Protein AF-A0A392N2B1-F1 (afdb_monomer_lite)

Foldseek 3Di:
DDDDDDDDDDDDPDDDDDDDPDPPPPPPPPPDDDPDDPVPDDPVVVVVVVCVVVVVVCVPPQFAFDWDWDADCDPPPPRWIWTWWWWAVVTDIFIFTPDPPDDAAAFAAPPDDPDDQADPVRHGGDHHYLVPGPFKDFDFCPDPVLVVCVVVVQWDADPPPRFTKGKDADPVRDIDIDGKMKTKIWTFGDHDPGDTDIDIDIDIHD

pLDDT: mean 80.45, std 18.51, range [33.91, 98.44]

Radius of gyration: 28.65 Å; chains: 1; bounding box: 82×82×58 Å

Secondary structure (DSSP, 8-state):
----------------------------------SS--TT--HHHHHHHHHHHHHHHHT-TT-EEE---B----TTS----EEEEEETTTTEEEEEE--TT-S-----BTT-SS--SB-TT-PBPP-B-TTT-TT-EE-BTTSHHHHHHHHTTS-EE-TTT-BEEEEEE-TTS-EEEEE-EEEEEEEEEEPTTS-EEEEEEEEEE-

Sequence (206 aa):
MQMAAVIFIFTAVFLTTAVTAVISGSQATLTLERAFPNHGVELNQLRARDFLRNGRILKSTNGAVDFPVHGTFHPFQNGLYFTKVKLGTPSVEFHVQIDTGSDVLWVSCRSCNGCPRTSGLQIELNFFDPGHSSTSSVISCSDRRCKSGIQSSNATCSSQNNKCSYSIQYGDVSGTSGYYVSDRMHLDTLFQESLATNSSAPIVFG

Organism: NCBI:txid97028

Structure (mmCIF, N/CA/C/O backbone):
data_AF-A0A392N2B1-F1
#
_entry.id   AF-A0A392N2B1-F1
#
loop_
_atom_site.group_PDB
_atom_site.id
_atom_site.type_symbol
_atom_site.label_atom_id
_atom_site.label_alt_id
_atom_site.label_comp_id
_atom_site.label_asym_id
_atom_site.label_entity_id
_atom_site.label_seq_id
_atom_site.pdbx_PDB_ins_code
_atom_site.Cartn_x
_atom_site.Cartn_y
_atom_site.Cartn_z
_atom_site.occupancy
_atom_site.B_iso_or_equiv
_atom_site.auth_seq_id
_atom_site.auth_comp_id
_atom_site.auth_asym_id
_atom_site.auth_atom_id
_atom_site.pdbx_PDB_model_num
ATOM 1 N N . MET A 1 1 ? 55.513 -64.927 -32.229 1.00 37.69 1 MET A N 1
ATOM 2 C CA . MET A 1 1 ? 56.231 -64.970 -30.940 1.00 37.69 1 MET A CA 1
ATOM 3 C C . MET A 1 1 ? 55.249 -64.627 -29.838 1.00 37.69 1 MET A C 1
ATOM 5 O O . MET A 1 1 ? 54.547 -63.633 -29.957 1.00 37.69 1 MET A O 1
ATOM 9 N N . GLN A 1 2 ? 55.164 -65.518 -28.852 1.00 34.22 2 GLN A N 1
ATOM 10 C CA . GLN A 1 2 ? 54.494 -65.369 -27.559 1.00 34.22 2 GLN A CA 1
ATOM 11 C C . GLN A 1 2 ? 54.684 -63.984 -26.925 1.00 34.22 2 GLN A C 1
ATOM 13 O O . GLN A 1 2 ? 55.798 -63.478 -26.914 1.00 34.22 2 GLN A O 1
ATOM 18 N N . MET A 1 3 ? 53.645 -63.461 -26.271 1.00 35.12 3 MET A N 1
ATOM 19 C CA . MET A 1 3 ? 53.582 -63.458 -24.802 1.00 35.12 3 MET A CA 1
ATOM 20 C C . MET A 1 3 ? 52.189 -63.039 -24.322 1.00 35.12 3 MET A C 1
ATOM 22 O O . MET A 1 3 ? 51.626 -62.037 -24.750 1.00 35.12 3 MET A O 1
ATOM 26 N N . ALA A 1 4 ? 51.647 -63.869 -23.439 1.00 33.91 4 ALA A N 1
ATOM 27 C CA . ALA A 1 4 ? 50.417 -63.654 -22.706 1.00 33.91 4 ALA A CA 1
ATOM 28 C C . ALA A 1 4 ? 50.616 -62.621 -21.586 1.00 33.91 4 ALA A C 1
ATOM 30 O O . ALA A 1 4 ? 51.682 -62.570 -20.975 1.00 33.91 4 ALA A O 1
ATOM 31 N N . ALA A 1 5 ? 49.552 -61.900 -21.244 1.00 37.94 5 ALA A N 1
ATOM 32 C CA . ALA A 1 5 ? 49.344 -61.393 -19.894 1.00 37.94 5 ALA A CA 1
ATOM 33 C C . ALA A 1 5 ? 47.849 -61.495 -19.572 1.00 37.94 5 ALA A C 1
ATOM 35 O O . ALA A 1 5 ? 47.021 -60.736 -20.068 1.00 37.94 5 ALA A O 1
ATOM 36 N N . VAL A 1 6 ? 47.530 -62.511 -18.777 1.00 38.19 6 VAL A N 1
ATOM 37 C CA . VAL A 1 6 ? 46.259 -62.701 -18.082 1.00 38.19 6 VAL A CA 1
ATOM 38 C C . VAL A 1 6 ? 46.273 -61.777 -16.867 1.00 38.19 6 VAL A C 1
ATOM 40 O O . VAL A 1 6 ? 47.195 -61.874 -16.061 1.00 38.19 6 VAL A O 1
ATOM 43 N N . ILE A 1 7 ? 45.258 -60.929 -16.694 1.00 39.56 7 ILE A N 1
ATOM 44 C CA . ILE A 1 7 ? 44.930 -60.361 -15.380 1.00 39.56 7 ILE A CA 1
ATOM 45 C C . ILE A 1 7 ? 43.448 -60.605 -15.110 1.00 39.56 7 ILE A C 1
ATOM 47 O O . ILE A 1 7 ? 42.580 -60.338 -15.939 1.00 39.56 7 ILE A O 1
ATOM 51 N N . PHE A 1 8 ? 43.221 -61.199 -13.942 1.00 39.06 8 PHE A N 1
ATOM 52 C CA . PHE A 1 8 ? 41.960 -61.681 -13.411 1.00 39.06 8 PHE A CA 1
ATOM 53 C C . PHE A 1 8 ? 40.981 -60.556 -13.037 1.00 39.06 8 PHE A C 1
ATOM 55 O O . PHE A 1 8 ? 41.353 -59.447 -12.667 1.00 39.06 8 PHE A O 1
ATOM 62 N N . ILE A 1 9 ? 39.710 -60.939 -13.113 1.00 45.78 9 ILE A N 1
ATOM 63 C CA . ILE A 1 9 ? 38.462 -60.247 -12.782 1.00 45.78 9 ILE A CA 1
ATOM 64 C C . ILE A 1 9 ? 38.434 -59.726 -11.335 1.00 45.78 9 ILE A C 1
ATOM 66 O O . ILE A 1 9 ? 38.753 -60.476 -10.418 1.00 45.78 9 ILE A O 1
ATOM 70 N N . PHE A 1 10 ? 37.877 -58.527 -11.123 1.00 39.94 10 PHE A N 1
ATOM 71 C CA . PHE A 1 10 ? 37.018 -58.266 -9.962 1.00 39.94 10 PHE A CA 1
ATOM 72 C C . PHE A 1 10 ? 35.755 -57.514 -10.393 1.00 39.94 10 PHE A C 1
ATOM 74 O O . PHE A 1 10 ? 35.765 -56.336 -10.739 1.00 39.94 10 PHE A O 1
ATOM 81 N N . THR A 1 11 ? 34.651 -58.249 -10.375 1.00 44.75 11 THR A N 1
ATOM 82 C CA . THR A 1 11 ? 33.279 -57.754 -10.371 1.00 44.75 11 THR A CA 1
ATOM 83 C C . THR A 1 11 ? 33.020 -56.908 -9.126 1.00 44.75 11 THR A C 1
ATOM 85 O O . THR A 1 11 ? 33.241 -57.384 -8.014 1.00 44.75 11 THR A O 1
ATOM 88 N N . ALA A 1 12 ? 32.441 -55.722 -9.295 1.00 41.94 12 ALA A N 1
ATOM 89 C CA . ALA A 1 12 ? 31.651 -55.076 -8.252 1.00 41.94 12 ALA A CA 1
ATOM 90 C C . ALA A 1 12 ? 30.316 -54.642 -8.862 1.00 41.94 12 ALA A C 1
ATOM 92 O O . ALA A 1 12 ? 30.141 -53.525 -9.343 1.00 41.94 12 ALA A O 1
ATOM 93 N N . VAL A 1 13 ? 29.384 -55.594 -8.880 1.00 43.62 13 VAL A N 1
ATOM 94 C CA . VAL A 1 13 ? 27.951 -55.344 -9.018 1.00 43.62 13 VAL A CA 1
ATOM 95 C C . VAL A 1 13 ? 27.535 -54.572 -7.768 1.00 43.62 13 VAL A C 1
ATOM 97 O O . VAL A 1 13 ? 27.421 -55.163 -6.696 1.00 43.62 13 VAL A O 1
ATOM 100 N N . PHE A 1 14 ? 27.353 -53.255 -7.873 1.00 38.59 14 PHE A N 1
ATOM 101 C CA . PHE A 1 14 ? 26.712 -52.500 -6.800 1.00 38.59 14 PHE A CA 1
ATOM 102 C C . PHE A 1 14 ? 25.198 -52.600 -6.952 1.00 38.59 14 PHE A C 1
ATOM 104 O O . PHE A 1 14 ? 24.578 -52.049 -7.859 1.00 38.59 14 PHE A O 1
ATOM 111 N N . LEU A 1 15 ? 24.667 -53.411 -6.045 1.00 37.50 15 LEU A N 1
ATOM 112 C CA . LEU A 1 15 ? 23.278 -53.723 -5.797 1.00 37.50 15 LEU A CA 1
ATOM 113 C C . LEU A 1 15 ? 22.476 -52.454 -5.464 1.00 37.50 15 LEU A C 1
ATOM 115 O O . LEU A 1 15 ? 22.919 -51.581 -4.722 1.00 37.50 15 LEU A O 1
ATOM 119 N N . THR A 1 16 ? 21.264 -52.420 -5.997 1.00 45.38 16 THR A N 1
ATOM 120 C CA . THR A 1 16 ? 20.144 -51.535 -5.675 1.00 45.38 16 THR A CA 1
ATOM 121 C C . THR A 1 16 ? 19.955 -51.263 -4.177 1.00 45.38 16 THR A C 1
ATOM 123 O O . THR A 1 16 ? 19.737 -52.208 -3.420 1.00 45.38 16 THR A O 1
ATOM 126 N N . THR A 1 17 ? 19.846 -49.992 -3.775 1.00 41.88 17 THR A N 1
ATOM 127 C CA . THR A 1 17 ? 19.077 -49.594 -2.582 1.00 41.88 17 THR A CA 1
ATOM 128 C C . THR A 1 17 ? 18.288 -48.299 -2.824 1.00 41.88 17 THR A C 1
ATOM 130 O O . THR A 1 17 ? 18.824 -47.202 -2.897 1.00 41.88 17 THR A O 1
ATOM 133 N N . ALA A 1 18 ? 16.976 -48.495 -2.973 1.00 42.72 18 ALA A N 1
ATOM 134 C CA . ALA A 1 18 ? 15.870 -47.631 -2.560 1.00 42.72 18 ALA A CA 1
ATOM 135 C C . ALA A 1 18 ? 15.945 -46.112 -2.828 1.00 42.72 18 ALA A C 1
ATOM 137 O O . ALA A 1 18 ? 16.413 -45.311 -2.021 1.00 42.72 18 ALA A O 1
ATOM 138 N N . VAL A 1 19 ? 15.248 -45.721 -3.897 1.00 48.16 19 VAL A N 1
ATOM 139 C CA . VAL A 1 19 ? 14.412 -44.515 -3.914 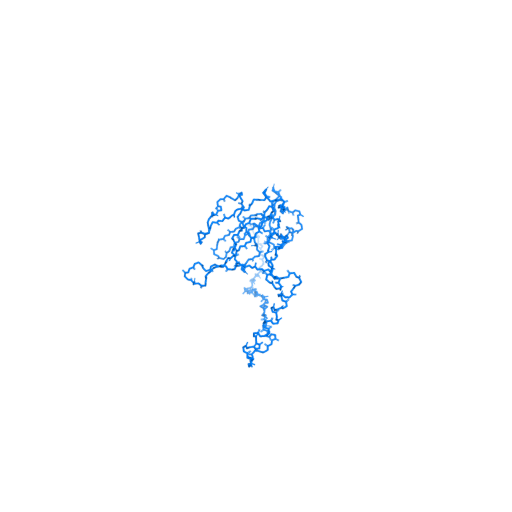1.00 48.16 19 VAL A CA 1
ATOM 140 C C . VAL A 1 19 ? 13.443 -44.582 -2.730 1.00 48.16 19 VAL A C 1
ATOM 142 O O . VAL A 1 19 ? 12.549 -45.414 -2.750 1.00 48.16 19 VAL A O 1
ATOM 145 N N . THR A 1 20 ? 13.640 -43.729 -1.723 1.00 38.69 20 THR A N 1
ATOM 146 C CA . THR A 1 20 ? 12.601 -43.013 -0.953 1.00 38.69 20 THR A CA 1
ATOM 147 C C . THR A 1 20 ? 13.304 -42.181 0.119 1.00 38.69 20 THR A C 1
ATOM 149 O O . THR A 1 20 ? 13.423 -42.595 1.271 1.00 38.69 20 THR A O 1
ATOM 152 N N . ALA A 1 21 ? 13.771 -40.984 -0.240 1.00 40.47 21 ALA A N 1
ATOM 153 C CA . ALA A 1 21 ? 13.946 -39.946 0.767 1.00 40.47 21 ALA A CA 1
ATOM 154 C C . ALA A 1 21 ? 12.535 -39.503 1.165 1.00 40.47 21 ALA A C 1
ATOM 156 O O . ALA A 1 21 ? 11.894 -38.709 0.479 1.00 40.47 21 ALA A O 1
ATOM 157 N N . VAL A 1 22 ? 12.016 -40.122 2.225 1.00 43.03 22 VAL A N 1
ATOM 158 C CA . VAL A 1 22 ? 10.800 -39.686 2.903 1.00 43.03 22 VAL A CA 1
ATOM 159 C C . VAL A 1 22 ? 11.028 -38.230 3.287 1.00 43.03 22 VAL A C 1
ATOM 161 O O . VAL A 1 22 ? 11.884 -37.927 4.116 1.00 43.03 22 VAL A O 1
ATOM 164 N N . ILE A 1 23 ? 10.292 -37.325 2.644 1.00 47.19 23 ILE A N 1
ATOM 165 C CA . ILE A 1 23 ? 10.169 -35.936 3.072 1.00 47.19 23 ILE A CA 1
ATOM 166 C C . ILE A 1 23 ? 9.470 -36.005 4.428 1.00 47.19 23 ILE A C 1
ATOM 168 O O . ILE A 1 23 ? 8.245 -36.000 4.513 1.00 47.19 23 ILE A O 1
ATOM 172 N N . SER A 1 24 ? 10.242 -36.127 5.506 1.00 47.78 24 SER A N 1
ATOM 173 C CA . SER A 1 24 ? 9.750 -35.924 6.863 1.00 47.78 24 SER A CA 1
ATOM 174 C C . SER A 1 24 ? 9.575 -34.422 7.072 1.00 47.78 24 SER A C 1
ATOM 176 O O . SER A 1 24 ? 10.280 -33.794 7.860 1.00 47.78 24 SER A O 1
ATOM 178 N N . GLY A 1 25 ? 8.656 -33.827 6.311 1.00 52.81 25 GLY A N 1
ATOM 179 C CA . GLY A 1 25 ? 8.028 -32.590 6.724 1.00 52.81 25 GLY A CA 1
ATOM 180 C C . GLY A 1 25 ? 7.283 -32.935 7.998 1.00 52.81 25 GLY A C 1
ATOM 181 O O . GLY A 1 25 ? 6.344 -33.731 7.970 1.00 52.81 25 GLY A O 1
ATOM 182 N N . SER A 1 26 ? 7.741 -32.409 9.127 1.00 61.00 26 SER A N 1
ATOM 183 C CA . SER A 1 26 ? 6.935 -32.368 10.333 1.00 61.00 26 SER A CA 1
ATOM 184 C C . SER A 1 26 ? 5.604 -31.735 9.937 1.00 61.00 26 SER A C 1
ATOM 186 O O . SER A 1 26 ? 5.528 -30.531 9.699 1.00 61.00 26 SER A O 1
ATOM 188 N N . GLN A 1 27 ? 4.552 -32.548 9.802 1.00 57.62 27 GLN A N 1
ATOM 189 C CA . GLN A 1 27 ? 3.194 -32.032 9.788 1.00 57.62 27 GLN A CA 1
ATOM 190 C C . GLN A 1 27 ? 3.010 -31.393 11.157 1.00 57.62 27 GLN A C 1
ATOM 192 O O . GLN A 1 27 ? 2.714 -32.076 12.138 1.00 57.62 27 GLN A O 1
ATOM 197 N N . ALA A 1 28 ? 3.285 -30.093 11.243 1.00 62.25 28 ALA A N 1
ATOM 198 C CA . ALA A 1 28 ? 2.962 -29.283 12.396 1.00 62.25 28 ALA A CA 1
ATOM 199 C C . ALA A 1 28 ? 1.437 -29.286 12.500 1.00 62.25 28 ALA A C 1
ATOM 201 O O . ALA A 1 28 ? 0.739 -28.452 11.930 1.00 62.25 28 ALA A O 1
ATOM 202 N N . THR A 1 29 ? 0.917 -30.313 13.161 1.00 66.12 29 THR A N 1
ATOM 203 C CA . THR A 1 29 ? -0.499 -30.441 13.441 1.00 66.12 29 THR A CA 1
ATOM 204 C C . THR A 1 29 ? -0.761 -29.485 14.585 1.00 66.12 29 THR A C 1
ATOM 206 O O . THR A 1 29 ? -0.406 -29.752 15.731 1.00 66.12 29 THR A O 1
ATOM 209 N N . LEU A 1 30 ? -1.308 -28.318 14.259 1.00 67.75 30 LEU A N 1
ATOM 210 C CA . LEU A 1 30 ? -1.797 -27.397 15.270 1.00 67.75 30 LEU A CA 1
ATOM 211 C C . LEU A 1 30 ? -3.055 -28.018 15.877 1.00 67.75 30 LEU A C 1
ATOM 213 O O . LEU A 1 30 ? -4.126 -27.990 15.271 1.00 67.75 30 LEU A O 1
ATOM 217 N N . THR A 1 31 ? -2.927 -28.596 17.070 1.00 74.00 31 THR A N 1
ATOM 218 C CA . THR A 1 31 ? -4.088 -29.019 17.853 1.00 74.00 31 THR A CA 1
ATOM 219 C C . THR A 1 31 ? -4.813 -27.765 18.322 1.00 74.00 31 THR A C 1
ATOM 221 O O . THR A 1 31 ? -4.402 -27.094 19.267 1.00 74.00 31 THR A O 1
ATOM 224 N N . LEU A 1 32 ? -5.879 -27.409 17.611 1.00 68.25 32 LEU A N 1
ATOM 225 C CA . LEU A 1 32 ? -6.759 -26.309 17.978 1.00 68.25 32 LEU A CA 1
ATOM 226 C C . LEU A 1 32 ? -7.624 -26.740 19.161 1.00 68.25 32 LEU A C 1
ATOM 228 O O . LEU A 1 32 ? -8.726 -27.266 19.002 1.00 68.25 32 LEU A O 1
ATOM 232 N N . GLU A 1 33 ? -7.121 -26.503 20.367 1.00 73.75 33 GLU A N 1
ATOM 233 C CA . GLU A 1 33 ? -7.948 -26.563 21.559 1.00 73.75 33 GLU A CA 1
ATOM 234 C C . GLU A 1 33 ? -8.764 -25.283 21.665 1.00 73.75 33 GLU A C 1
ATOM 236 O O . GLU A 1 33 ? -8.267 -24.156 21.574 1.00 73.75 33 GLU A O 1
ATOM 241 N N . ARG A 1 34 ? -10.071 -25.450 21.846 1.00 68.81 34 ARG A N 1
ATOM 242 C CA . ARG A 1 34 ? -10.938 -24.315 22.120 1.00 68.81 34 ARG A CA 1
ATOM 243 C C . ARG A 1 34 ? -10.515 -23.768 23.481 1.00 68.81 34 ARG A C 1
ATOM 245 O O . ARG A 1 34 ? -10.626 -24.480 24.472 1.00 68.81 34 ARG A O 1
ATOM 252 N N . ALA A 1 35 ? -10.105 -22.499 23.535 1.00 68.81 35 ALA A N 1
ATOM 253 C CA . ALA A 1 35 ? -9.720 -21.841 24.790 1.00 68.81 35 ALA A CA 1
ATOM 254 C C . ALA A 1 35 ? -10.797 -21.962 25.890 1.00 68.81 35 ALA A C 1
ATOM 256 O O . ALA A 1 35 ? -10.493 -21.864 27.074 1.00 68.81 35 ALA A O 1
ATOM 257 N N . PHE A 1 36 ? -12.055 -22.198 25.492 1.00 68.69 36 PHE A N 1
ATOM 258 C CA . PHE A 1 36 ? -13.165 -22.500 26.386 1.00 68.69 36 PHE A CA 1
ATOM 259 C C . PHE A 1 36 ? -14.058 -23.590 25.774 1.00 68.69 36 PHE A C 1
ATOM 261 O O . PHE A 1 36 ? -14.374 -23.493 24.585 1.00 68.69 36 PHE A O 1
ATOM 268 N N . PRO A 1 37 ? -14.544 -24.574 26.548 1.00 67.31 37 PRO A N 1
ATOM 269 C CA . PRO A 1 37 ? -15.560 -25.505 26.074 1.00 67.31 37 PRO A CA 1
ATOM 270 C C . PRO A 1 37 ? -16.848 -24.741 25.727 1.00 67.31 37 PRO A C 1
ATOM 272 O O . PRO A 1 37 ? -17.359 -23.975 26.539 1.00 67.31 37 PRO A O 1
ATOM 275 N N . ASN A 1 38 ? -17.371 -24.935 24.511 1.00 67.06 38 ASN A N 1
ATOM 276 C CA . ASN A 1 38 ? -18.648 -24.354 24.063 1.00 67.06 38 ASN A CA 1
ATOM 277 C C . ASN A 1 38 ? -19.797 -25.383 24.078 1.00 67.06 38 ASN A C 1
ATOM 279 O O . ASN A 1 38 ? -20.850 -25.177 23.483 1.00 67.06 38 ASN A O 1
ATOM 283 N N . HIS A 1 39 ? -19.605 -26.537 24.715 1.00 71.69 39 HIS A N 1
ATOM 284 C CA . HIS A 1 39 ? -20.713 -27.466 24.900 1.00 71.69 39 HIS A CA 1
ATOM 285 C C . HIS A 1 39 ? -21.597 -26.962 26.041 1.00 71.69 39 HIS A C 1
ATOM 287 O O . HIS A 1 39 ? -21.138 -26.843 27.172 1.00 71.69 39 HIS A O 1
ATOM 293 N N . GLY A 1 40 ? -22.850 -26.630 25.719 1.00 75.06 40 GLY A N 1
ATOM 294 C CA . GLY A 1 40 ? -23.848 -26.178 26.693 1.00 75.06 40 GLY A CA 1
ATOM 295 C C . GLY A 1 40 ? -23.779 -24.695 27.078 1.00 75.06 40 GLY A C 1
ATOM 296 O O . GLY A 1 40 ? -24.430 -24.303 28.040 1.00 75.06 40 GLY A O 1
ATOM 297 N N . VAL A 1 41 ? -23.017 -23.862 26.358 1.00 79.94 41 VAL A N 1
ATOM 298 C CA . VAL A 1 41 ? -22.973 -22.410 26.606 1.00 79.94 41 VAL A CA 1
ATOM 299 C C . VAL A 1 41 ? -24.050 -21.720 25.772 1.00 79.94 41 VAL A C 1
ATOM 301 O O . VAL A 1 41 ? -24.103 -21.877 24.552 1.00 79.94 41 VAL A O 1
ATOM 304 N N . GLU A 1 42 ? -24.906 -20.930 26.416 1.00 85.19 42 GLU A N 1
ATOM 305 C CA . GLU A 1 42 ? -25.944 -20.180 25.709 1.00 85.19 42 GLU A CA 1
ATOM 306 C C . GLU A 1 42 ? -25.359 -19.093 24.794 1.00 85.19 42 GLU A C 1
ATOM 308 O O . GLU A 1 42 ? -24.371 -18.427 25.122 1.00 85.19 42 GLU A O 1
ATOM 313 N N . LEU A 1 43 ? -26.030 -18.835 23.665 1.00 79.88 43 LEU A N 1
ATOM 314 C CA . LEU A 1 43 ? -25.622 -17.830 22.675 1.00 79.88 43 LEU A CA 1
ATOM 315 C C . LEU A 1 43 ? -25.414 -16.435 23.291 1.00 79.88 43 LEU A C 1
ATOM 317 O O . LEU A 1 43 ? -24.512 -15.705 22.883 1.00 79.88 43 LEU A O 1
ATOM 321 N N . ASN A 1 44 ? -26.207 -16.071 24.300 1.00 79.19 44 ASN A N 1
ATOM 322 C CA . ASN A 1 44 ? -26.087 -14.790 24.997 1.00 79.19 44 ASN A CA 1
ATOM 323 C C . ASN A 1 44 ? -24.770 -14.668 25.774 1.00 79.19 44 ASN A C 1
ATOM 325 O O . ASN A 1 44 ? -24.164 -13.599 25.786 1.00 79.19 44 ASN A O 1
ATOM 329 N N . GLN A 1 45 ? -24.281 -15.760 26.366 1.00 83.12 45 GLN A N 1
ATOM 330 C CA . GLN A 1 45 ? -22.988 -15.769 27.048 1.00 83.12 45 GLN A CA 1
ATOM 331 C C . GLN A 1 45 ? -21.831 -15.678 26.051 1.00 83.12 45 GLN A C 1
ATOM 333 O O . GLN A 1 45 ? -20.853 -14.978 26.313 1.00 83.12 45 GLN A O 1
ATOM 338 N N . LEU A 1 46 ? -21.947 -16.328 24.888 1.00 81.19 46 LEU A N 1
ATOM 339 C CA . LEU A 1 46 ? -20.969 -16.183 23.804 1.00 81.19 46 LEU A CA 1
ATOM 340 C C . LEU A 1 46 ? -20.922 -14.742 23.286 1.00 81.19 46 LEU A C 1
ATOM 342 O O . LEU A 1 46 ? -19.836 -14.183 23.162 1.00 81.19 46 LEU A O 1
ATOM 346 N N . ARG A 1 47 ? -22.086 -14.115 23.074 1.00 76.44 47 ARG A N 1
ATOM 347 C CA . ARG A 1 47 ? -22.194 -12.697 22.696 1.00 76.44 47 ARG A CA 1
ATOM 348 C C . ARG A 1 47 ? -21.615 -11.769 23.757 1.00 76.44 47 ARG A C 1
ATOM 350 O O . ARG A 1 47 ? -20.873 -10.862 23.411 1.00 76.44 47 ARG A O 1
ATOM 357 N N . ALA A 1 48 ? -21.897 -11.999 25.040 1.00 81.94 48 ALA A N 1
ATOM 358 C CA . ALA A 1 48 ? -21.338 -11.193 26.125 1.00 81.94 48 ALA A CA 1
ATOM 359 C C . ALA A 1 48 ? -19.808 -11.317 26.199 1.00 81.94 48 ALA A C 1
ATOM 361 O O . ALA A 1 48 ? -19.110 -10.324 26.393 1.00 81.94 48 ALA A O 1
ATOM 362 N N . ARG A 1 49 ? -19.263 -12.522 25.997 1.00 80.56 49 ARG A N 1
ATOM 363 C CA . ARG A 1 49 ? -17.811 -12.744 25.931 1.00 80.56 49 ARG A CA 1
ATOM 364 C C . ARG A 1 49 ? -17.180 -12.054 24.730 1.00 80.56 49 ARG A C 1
ATOM 366 O O . ARG A 1 49 ? -16.147 -11.411 24.890 1.00 80.56 49 ARG A O 1
ATOM 373 N N . ASP A 1 50 ? -17.797 -12.170 23.559 1.00 80.06 50 ASP A N 1
ATOM 374 C CA . ASP A 1 50 ? -17.350 -11.480 22.351 1.00 80.06 50 ASP A CA 1
ATOM 375 C C . ASP A 1 50 ? -17.394 -9.956 22.539 1.00 80.06 50 ASP A C 1
ATOM 377 O O . ASP A 1 50 ? -16.405 -9.274 22.289 1.00 80.06 50 ASP A O 1
ATOM 381 N N . PHE A 1 51 ? -18.467 -9.435 23.136 1.00 73.81 51 PHE A N 1
ATOM 382 C CA . PHE A 1 51 ? -18.598 -8.024 23.491 1.00 73.81 51 PHE A CA 1
ATOM 383 C C . PHE A 1 51 ? -17.526 -7.563 24.485 1.00 73.81 51 PHE A C 1
ATOM 385 O O . PHE A 1 51 ? -16.985 -6.475 24.340 1.00 73.81 51 PHE A O 1
ATOM 392 N N . LEU A 1 52 ? -17.160 -8.374 25.481 1.00 76.88 52 LEU A N 1
ATOM 393 C CA . LEU A 1 52 ? -16.070 -8.041 26.406 1.00 76.88 52 LEU A CA 1
ATOM 394 C C . LEU A 1 52 ? -14.694 -8.098 25.730 1.00 76.88 52 LEU A C 1
ATOM 396 O O . LEU A 1 52 ? -13.832 -7.268 26.025 1.00 76.88 52 LEU A O 1
ATOM 400 N N . ARG A 1 53 ? -14.481 -9.059 24.824 1.00 73.38 53 ARG A N 1
ATOM 401 C CA . ARG A 1 53 ? -13.240 -9.208 24.052 1.00 73.38 53 ARG A CA 1
ATOM 402 C C . ARG A 1 53 ? -13.054 -8.037 23.088 1.00 73.38 53 ARG A C 1
ATOM 404 O O . ARG A 1 53 ? -12.018 -7.380 23.126 1.00 73.38 53 ARG A O 1
ATOM 411 N N . ASN A 1 54 ? -14.070 -7.745 22.284 1.00 67.25 54 ASN A N 1
ATOM 412 C CA . ASN A 1 54 ? -14.050 -6.679 21.284 1.00 67.25 54 ASN A CA 1
ATOM 413 C C . ASN A 1 54 ? -14.257 -5.295 21.915 1.00 67.25 54 ASN A C 1
ATOM 415 O O . ASN A 1 54 ? -13.708 -4.305 21.447 1.00 67.25 54 ASN A O 1
ATOM 419 N N . GLY A 1 55 ? -14.946 -5.212 23.052 1.00 61.75 55 GLY A N 1
ATOM 420 C CA . GLY A 1 55 ? -15.112 -3.977 23.815 1.00 61.75 55 GLY A CA 1
ATOM 421 C C . GLY A 1 55 ? -13.800 -3.437 24.382 1.00 61.75 55 GLY A C 1
ATOM 422 O O . GLY A 1 55 ? -13.678 -2.233 24.568 1.00 61.75 55 GLY A O 1
ATOM 423 N N . ARG A 1 56 ? -12.783 -4.281 24.615 1.00 59.38 56 ARG A N 1
ATOM 424 C CA . ARG A 1 56 ? -11.424 -3.814 24.954 1.00 59.38 56 ARG A CA 1
ATOM 425 C C . ARG A 1 56 ? -10.712 -3.170 23.764 1.00 59.38 56 ARG A C 1
ATOM 427 O O . ARG A 1 56 ? -9.948 -2.237 23.973 1.00 59.38 56 ARG A O 1
ATOM 434 N N . ILE A 1 57 ? -10.993 -3.631 22.545 1.00 58.22 57 ILE A N 1
ATOM 435 C CA . ILE A 1 57 ? -10.450 -3.060 21.304 1.00 58.22 57 ILE A CA 1
ATOM 436 C C . ILE A 1 57 ? -11.047 -1.663 21.077 1.00 58.22 57 ILE A C 1
ATOM 438 O O . ILE A 1 57 ? -10.314 -0.723 20.790 1.00 58.22 57 ILE A O 1
ATOM 442 N N . LEU A 1 58 ? -12.352 -1.501 21.322 1.00 53.97 58 LEU A N 1
ATOM 443 C CA . LEU A 1 58 ? -13.049 -0.210 21.221 1.00 53.97 58 LEU A CA 1
ATOM 444 C C . LEU A 1 58 ? -12.769 0.755 22.392 1.00 53.97 58 LEU A C 1
ATOM 446 O O . LEU A 1 58 ? -13.005 1.950 22.264 1.00 53.97 58 LEU A O 1
ATOM 450 N N . LYS A 1 59 ? -12.262 0.258 23.530 1.00 53.19 59 LYS A N 1
ATOM 451 C CA . LYS A 1 59 ? -11.830 1.064 24.694 1.00 53.19 59 LYS A CA 1
ATOM 452 C C . LYS A 1 59 ? -10.357 1.492 24.633 1.00 53.19 59 LYS A C 1
ATOM 454 O O . LYS A 1 59 ? -9.830 1.995 25.624 1.00 53.19 59 LYS A O 1
ATOM 459 N N . SER A 1 60 ? -9.680 1.263 23.507 1.00 60.19 60 SER A N 1
ATOM 460 C CA . SER A 1 60 ? -8.332 1.782 23.274 1.00 60.19 60 SER A CA 1
ATOM 461 C C . SER A 1 60 ? -8.315 3.305 23.442 1.00 60.19 60 SER A C 1
ATOM 463 O O . SER A 1 60 ? -9.207 3.997 22.954 1.00 60.19 60 SER A O 1
ATOM 465 N N . THR A 1 61 ? -7.277 3.846 24.087 1.00 57.75 61 THR A N 1
ATOM 466 C CA . THR A 1 61 ? -7.072 5.298 24.266 1.00 57.75 61 THR A CA 1
ATOM 467 C C . THR A 1 61 ? -6.964 6.063 22.947 1.00 57.75 61 THR A C 1
ATOM 469 O O . THR A 1 61 ? -7.027 7.287 22.944 1.00 57.75 61 THR A O 1
ATOM 472 N N . ASN A 1 62 ? -6.799 5.346 21.833 1.00 62.50 62 ASN A N 1
ATOM 473 C CA . ASN A 1 62 ? -6.626 5.886 20.489 1.00 62.50 62 ASN A CA 1
ATOM 474 C C . ASN A 1 62 ? -7.860 5.656 19.596 1.00 62.50 62 ASN A C 1
ATOM 476 O O . ASN A 1 62 ? -7.785 5.904 18.394 1.00 62.50 62 ASN A O 1
ATOM 480 N N . GLY A 1 63 ? -8.975 5.192 20.173 1.00 74.25 63 GLY A N 1
ATOM 481 C CA . GLY A 1 63 ? -10.201 4.893 19.438 1.00 74.25 63 GLY A CA 1
ATOM 482 C C . GLY A 1 63 ? -10.076 3.636 18.577 1.00 74.25 63 GLY A C 1
ATOM 483 O O . GLY A 1 63 ? -9.089 2.898 18.649 1.00 74.25 63 GLY A O 1
ATOM 484 N N . ALA A 1 64 ? -11.103 3.381 17.770 1.00 78.75 64 ALA A N 1
ATOM 485 C CA . ALA A 1 64 ? -11.119 2.308 16.782 1.00 78.75 64 ALA A CA 1
ATOM 486 C C . ALA A 1 64 ? -11.102 2.894 15.371 1.00 78.75 64 ALA A C 1
ATOM 488 O O . ALA A 1 64 ? -11.846 3.827 15.091 1.00 78.75 64 ALA A O 1
ATOM 489 N N . VAL A 1 65 ? -10.263 2.356 14.488 1.00 83.50 65 VAL A N 1
ATOM 490 C CA . VAL A 1 65 ? -10.246 2.761 13.077 1.00 83.50 65 VAL A CA 1
ATOM 491 C C . VAL A 1 65 ? -11.495 2.218 12.393 1.00 83.50 65 VAL A C 1
ATOM 493 O O . VAL A 1 65 ? -11.767 1.020 12.483 1.00 83.50 65 VAL A O 1
ATOM 496 N N . ASP A 1 66 ? -12.226 3.093 11.714 1.00 83.25 66 ASP A N 1
ATOM 497 C CA . ASP A 1 66 ? -13.354 2.718 10.872 1.00 83.25 66 ASP A CA 1
ATOM 498 C C . ASP A 1 66 ? -12.899 2.546 9.419 1.00 83.25 66 ASP A C 1
ATOM 500 O O . ASP A 1 66 ? -12.223 3.407 8.852 1.00 83.25 66 ASP A O 1
ATOM 504 N N . PHE A 1 67 ? -13.271 1.417 8.821 1.00 86.06 67 PHE A N 1
ATOM 505 C CA . PHE A 1 67 ? -13.069 1.133 7.404 1.00 86.06 67 PHE A CA 1
ATOM 506 C C . PHE A 1 67 ? -14.407 0.715 6.798 1.00 86.06 67 PHE A C 1
ATOM 508 O O . PHE A 1 67 ? -14.871 -0.397 7.075 1.00 86.06 67 PHE A O 1
ATOM 515 N N . PRO A 1 68 ? -15.032 1.544 5.942 1.00 88.56 68 PRO A N 1
ATOM 516 C CA . PRO A 1 68 ? -16.256 1.146 5.271 1.00 88.56 68 PRO A CA 1
ATOM 517 C C . PRO A 1 68 ? -15.950 -0.025 4.339 1.00 88.56 68 PRO A C 1
ATOM 519 O O . PRO A 1 68 ? -15.109 0.072 3.442 1.00 88.56 68 PRO A O 1
ATOM 522 N N . VAL A 1 69 ? -16.623 -1.149 4.563 1.00 91.69 69 VAL A N 1
ATOM 523 C CA . VAL A 1 69 ? -16.485 -2.338 3.724 1.00 91.69 69 VAL A CA 1
ATOM 524 C C . VAL A 1 69 ? -17.588 -2.323 2.678 1.00 91.69 69 VAL A C 1
ATOM 526 O O . VAL A 1 69 ? -18.776 -2.327 2.997 1.00 91.69 69 VAL A O 1
ATOM 529 N N . HIS A 1 70 ? -17.177 -2.326 1.419 1.00 91.19 70 HIS A N 1
ATOM 530 C CA . HIS A 1 70 ? -18.047 -2.446 0.262 1.00 91.19 70 HIS A CA 1
ATOM 531 C C . HIS A 1 70 ? -17.836 -3.808 -0.403 1.00 91.19 70 HIS A C 1
ATOM 533 O O . HIS A 1 70 ? -16.788 -4.434 -0.246 1.00 91.19 70 HIS A O 1
ATOM 539 N N . GLY A 1 71 ? -18.831 -4.269 -1.156 1.00 87.88 71 GLY A N 1
ATOM 540 C CA . GLY A 1 71 ? -18.795 -5.562 -1.835 1.00 87.88 71 GLY A CA 1
ATOM 541 C C . GLY A 1 71 ? -20.125 -6.297 -1.730 1.00 87.88 71 GLY A C 1
ATOM 542 O O . GLY A 1 71 ? -21.121 -5.754 -1.248 1.00 87.88 71 GLY A O 1
ATOM 543 N N . THR A 1 72 ? -20.141 -7.541 -2.197 1.00 81.25 72 THR A N 1
ATOM 544 C CA . THR A 1 72 ? -21.322 -8.408 -2.180 1.00 81.25 72 THR A CA 1
ATOM 545 C C . THR A 1 72 ? -20.922 -9.841 -1.859 1.00 81.25 72 THR A C 1
ATOM 547 O O . THR A 1 72 ? -19.881 -10.323 -2.299 1.00 81.25 72 THR A O 1
ATOM 550 N N . PHE A 1 73 ? -21.770 -10.542 -1.107 1.00 77.69 73 PHE A N 1
ATOM 551 C CA . PHE A 1 73 ? -21.597 -11.967 -0.817 1.00 77.69 73 PHE A CA 1
ATOM 552 C C . PHE A 1 73 ? -22.066 -12.865 -1.975 1.00 77.69 73 PHE A C 1
ATOM 554 O O . PHE A 1 73 ? -21.971 -14.087 -1.878 1.00 77.69 73 PHE A O 1
ATOM 561 N N . HIS A 1 74 ? -22.628 -12.287 -3.044 1.00 75.56 74 HIS A N 1
ATOM 562 C CA . HIS A 1 74 ? -23.256 -13.044 -4.120 1.00 75.56 74 HIS A CA 1
ATOM 563 C C . HIS A 1 74 ? -22.204 -13.796 -4.960 1.00 75.56 74 HIS A C 1
ATOM 565 O O . HIS A 1 74 ? -21.435 -13.156 -5.678 1.00 75.56 74 HIS A O 1
ATOM 571 N N . PRO A 1 75 ? -22.193 -15.143 -4.954 1.00 66.06 75 PRO A N 1
ATOM 572 C CA . PRO A 1 75 ? -21.097 -15.941 -5.517 1.00 66.06 75 PRO A CA 1
ATOM 573 C C . PRO A 1 75 ? -21.017 -15.900 -7.050 1.00 66.06 75 PRO A C 1
ATOM 575 O O . PRO A 1 75 ? -20.007 -16.288 -7.623 1.00 66.06 75 PRO A O 1
ATOM 578 N N . PHE A 1 76 ? -22.081 -15.438 -7.716 1.00 70.31 76 PHE A N 1
ATOM 579 C CA . PHE A 1 76 ? -22.139 -15.275 -9.175 1.00 70.31 76 PHE A CA 1
ATOM 580 C C . PHE A 1 76 ? -21.924 -13.824 -9.637 1.00 70.31 76 PHE A C 1
ATOM 582 O O . PHE A 1 76 ? -22.062 -13.528 -10.820 1.00 70.31 76 PHE A O 1
ATOM 589 N N . GLN A 1 77 ? -21.658 -12.904 -8.705 1.00 69.44 77 GLN A N 1
ATOM 590 C CA . GLN A 1 77 ? -21.146 -11.565 -9.007 1.00 69.44 77 GLN A CA 1
ATOM 591 C C . GLN A 1 77 ? -19.656 -11.522 -8.647 1.00 69.44 77 GLN A C 1
ATOM 593 O O . GLN A 1 77 ? -19.108 -12.491 -8.125 1.00 69.44 77 GLN A O 1
ATOM 598 N N . ASN A 1 78 ? -18.991 -10.398 -8.910 1.00 66.00 78 ASN A N 1
ATOM 599 C CA . ASN A 1 78 ? -17.612 -10.183 -8.482 1.00 66.00 78 ASN A CA 1
ATOM 600 C C . ASN A 1 78 ? -17.558 -10.237 -6.939 1.00 66.00 78 ASN A C 1
ATOM 602 O O . ASN A 1 78 ? -17.922 -9.270 -6.271 1.00 66.00 78 ASN A O 1
ATOM 606 N N . GLY A 1 79 ? -17.146 -11.379 -6.376 1.00 73.75 79 GLY A N 1
ATOM 607 C CA . GLY A 1 79 ? -17.108 -11.671 -4.935 1.00 73.75 79 GLY A CA 1
ATOM 608 C C . GLY A 1 79 ? -15.968 -10.978 -4.186 1.00 73.75 79 GLY A C 1
ATOM 609 O O . GLY A 1 79 ? -15.306 -11.594 -3.355 1.00 73.75 79 GLY A O 1
ATOM 610 N N . LEU A 1 80 ? -15.699 -9.716 -4.521 1.00 84.19 80 LEU A N 1
ATOM 611 C CA . LEU A 1 80 ? -14.608 -8.928 -3.964 1.00 84.19 80 LEU A CA 1
ATOM 612 C C . LEU A 1 80 ? -15.140 -7.970 -2.901 1.00 84.19 80 LEU A C 1
ATOM 614 O O . LEU A 1 80 ? -16.117 -7.251 -3.125 1.00 84.19 80 LEU A O 1
ATOM 618 N N . TYR A 1 81 ? -14.449 -7.931 -1.765 1.00 91.31 81 TYR A N 1
ATOM 619 C CA . TYR A 1 81 ? -14.626 -6.899 -0.752 1.00 91.31 81 TYR A CA 1
ATOM 620 C C . TYR A 1 81 ? -13.534 -5.851 -0.909 1.00 91.31 81 TYR A C 1
ATOM 622 O O . TYR A 1 81 ? -12.366 -6.176 -1.127 1.00 91.31 81 TYR A O 1
ATOM 630 N N . PHE A 1 82 ? -13.910 -4.586 -0.804 1.00 93.00 82 PHE A N 1
ATOM 631 C CA . PHE A 1 82 ? -12.990 -3.468 -0.946 1.00 93.00 82 PHE A CA 1
ATOM 632 C C . PHE A 1 82 ? -13.332 -2.363 0.045 1.00 93.00 82 PHE A C 1
ATOM 634 O O . PHE A 1 82 ? -14.435 -2.294 0.589 1.00 93.00 82 PHE A O 1
ATOM 641 N N . THR A 1 83 ? -12.368 -1.488 0.278 1.00 94.56 83 THR A N 1
ATOM 642 C CA . THR A 1 83 ? -12.532 -0.305 1.114 1.00 94.56 83 THR A CA 1
ATOM 643 C C . THR A 1 83 ? -11.847 0.892 0.467 1.00 94.56 83 THR A C 1
ATOM 645 O O . THR A 1 83 ? -11.321 0.814 -0.649 1.00 94.56 83 THR A O 1
ATOM 648 N N . LYS A 1 84 ? -11.896 2.020 1.164 1.00 94.50 84 LYS A N 1
ATOM 649 C CA . LYS A 1 84 ? -11.276 3.276 0.779 1.00 94.50 84 LYS A CA 1
ATOM 650 C C . LYS A 1 84 ? -10.180 3.614 1.773 1.00 94.50 84 LYS A C 1
ATOM 652 O O . LYS A 1 84 ? -10.391 3.561 2.980 1.00 94.50 84 LYS A O 1
ATOM 657 N N . VAL A 1 85 ? -9.020 3.992 1.255 1.00 95.38 85 VAL A N 1
ATOM 658 C CA . VAL A 1 85 ? -7.897 4.501 2.047 1.00 95.38 85 VAL A CA 1
ATOM 659 C C . VAL A 1 85 ? -7.524 5.891 1.562 1.00 95.38 85 VAL A C 1
ATOM 661 O O . VAL A 1 85 ? -7.621 6.178 0.373 1.00 95.38 85 VAL A O 1
ATOM 664 N N . LYS A 1 86 ? -7.072 6.761 2.462 1.00 96.69 86 LYS A N 1
ATOM 665 C CA . LYS A 1 86 ? -6.588 8.101 2.113 1.00 96.69 86 LYS A CA 1
ATOM 666 C C . LYS A 1 86 ? -5.071 8.145 2.268 1.00 96.69 86 LYS A C 1
ATOM 668 O O . LYS A 1 86 ? -4.579 7.913 3.368 1.00 96.69 86 LYS A O 1
ATOM 673 N N . LEU A 1 87 ? -4.333 8.441 1.199 1.00 97.88 87 LEU A N 1
ATOM 674 C CA . LEU A 1 87 ? -2.863 8.454 1.183 1.00 97.88 87 LEU A CA 1
ATOM 675 C C . LEU A 1 87 ? -2.314 9.828 0.788 1.00 97.88 87 LEU A C 1
ATOM 677 O O . LEU A 1 87 ? -2.908 10.524 -0.034 1.00 97.88 87 LEU A O 1
ATOM 681 N N . GLY A 1 88 ? -1.153 10.182 1.335 1.00 97.81 88 GLY A N 1
ATOM 682 C CA . GLY A 1 88 ? -0.386 11.366 0.953 1.00 97.81 88 GLY A CA 1
ATOM 683 C C . GLY A 1 88 ? -0.713 12.638 1.731 1.00 97.81 88 GLY A C 1
ATOM 684 O O . GLY A 1 88 ? -1.608 12.676 2.580 1.00 97.81 88 GLY A O 1
ATOM 685 N N . THR A 1 89 ? 0.044 13.694 1.436 1.00 97.81 89 THR A N 1
ATOM 686 C CA . THR A 1 89 ? -0.163 15.049 1.963 1.00 97.81 89 THR A CA 1
ATOM 687 C C . THR A 1 89 ? -0.076 16.065 0.814 1.00 97.81 89 THR A C 1
ATOM 689 O O . THR A 1 89 ? 1.035 16.374 0.379 1.00 97.81 89 THR A O 1
ATOM 692 N N . PRO A 1 90 ? -1.203 16.617 0.317 1.00 97.12 90 PRO A N 1
ATOM 693 C CA . PRO A 1 90 ? -2.584 16.412 0.776 1.00 97.12 90 PRO A CA 1
ATOM 694 C C . PRO A 1 90 ? -3.100 14.988 0.517 1.00 97.12 90 PRO A C 1
ATOM 696 O O . PRO A 1 90 ? -2.602 14.287 -0.359 1.00 97.12 90 PRO A O 1
ATOM 699 N N . SER A 1 91 ? -4.100 14.561 1.290 1.00 96.69 91 SER A N 1
ATOM 700 C CA . SER A 1 91 ? -4.644 13.205 1.205 1.00 96.69 91 SER A CA 1
ATOM 701 C C . SER A 1 91 ? -5.510 13.002 -0.040 1.00 96.69 91 SER A C 1
ATOM 703 O O . SER A 1 91 ? -6.423 13.793 -0.281 1.00 96.69 91 SER A O 1
ATOM 705 N N . VAL A 1 92 ? -5.299 11.901 -0.758 1.00 97.12 92 VAL A N 1
ATOM 706 C CA . VAL A 1 92 ? -6.126 11.440 -1.886 1.00 97.12 92 VAL A CA 1
ATOM 707 C C . VAL A 1 92 ? -6.742 10.085 -1.540 1.00 97.12 92 VAL A C 1
ATOM 709 O O . VAL A 1 92 ? -6.090 9.257 -0.910 1.00 97.12 92 VAL A O 1
ATOM 712 N N . GLU A 1 93 ? -8.000 9.861 -1.920 1.00 96.56 93 GLU A N 1
ATOM 713 C CA . GLU A 1 93 ? -8.719 8.605 -1.670 1.00 96.56 93 GLU A CA 1
ATOM 714 C C . GLU A 1 93 ? -8.400 7.542 -2.735 1.00 96.56 93 GLU A C 1
ATOM 716 O O . GLU A 1 93 ? -8.367 7.839 -3.926 1.00 96.56 93 GLU A O 1
ATOM 721 N N . PHE A 1 94 ? -8.217 6.289 -2.324 1.00 96.69 94 PHE A N 1
ATOM 722 C CA . PHE A 1 94 ? -7.948 5.142 -3.188 1.00 96.69 94 PHE A CA 1
ATOM 723 C C . PHE A 1 94 ? -8.870 3.982 -2.830 1.00 96.69 94 PHE A C 1
ATOM 725 O O . PHE A 1 94 ? -9.052 3.670 -1.653 1.00 96.69 94 PHE A O 1
ATOM 732 N N . HIS A 1 95 ? -9.410 3.317 -3.849 1.00 95.31 95 HIS A N 1
ATOM 733 C CA . HIS A 1 95 ? -10.131 2.059 -3.685 1.00 95.31 95 HIS A CA 1
ATOM 734 C C . HIS A 1 95 ? -9.126 0.911 -3.634 1.00 95.31 95 HIS A C 1
ATOM 736 O O . HIS A 1 95 ? -8.328 0.753 -4.558 1.00 95.31 95 HIS A O 1
ATOM 742 N N . VAL A 1 96 ? -9.178 0.111 -2.572 1.00 95.12 96 VAL A N 1
ATOM 743 C CA . VAL A 1 96 ? -8.277 -1.028 -2.363 1.00 95.12 96 VAL A CA 1
ATOM 744 C C . VAL A 1 96 ? -9.074 -2.275 -2.016 1.00 95.12 96 VAL A C 1
ATOM 746 O O . VAL A 1 96 ? -10.050 -2.213 -1.267 1.00 95.12 96 VAL A O 1
ATOM 749 N N . GLN A 1 97 ? -8.669 -3.413 -2.570 1.00 93.44 97 GLN A N 1
ATOM 750 C CA . GLN A 1 97 ? -9.258 -4.703 -2.233 1.00 93.44 97 GLN A CA 1
ATOM 751 C C . GLN A 1 97 ? -8.818 -5.129 -0.828 1.00 93.44 97 GLN A C 1
ATOM 753 O O . GLN A 1 97 ? -7.662 -4.950 -0.450 1.00 93.44 97 GLN A O 1
ATOM 758 N N . ILE A 1 98 ? -9.736 -5.719 -0.065 1.00 93.62 98 ILE A N 1
ATOM 759 C CA . ILE A 1 98 ? -9.412 -6.378 1.199 1.00 93.62 98 ILE A CA 1
ATOM 760 C C . ILE A 1 98 ? -8.950 -7.791 0.854 1.00 93.62 98 ILE A C 1
ATOM 762 O O . ILE A 1 98 ? -9.765 -8.682 0.618 1.00 93.62 98 ILE A O 1
ATOM 766 N N . ASP A 1 99 ? -7.638 -7.978 0.787 1.00 92.56 99 ASP A N 1
ATOM 767 C CA . ASP A 1 99 ? -7.017 -9.267 0.511 1.00 92.56 99 ASP A CA 1
ATOM 768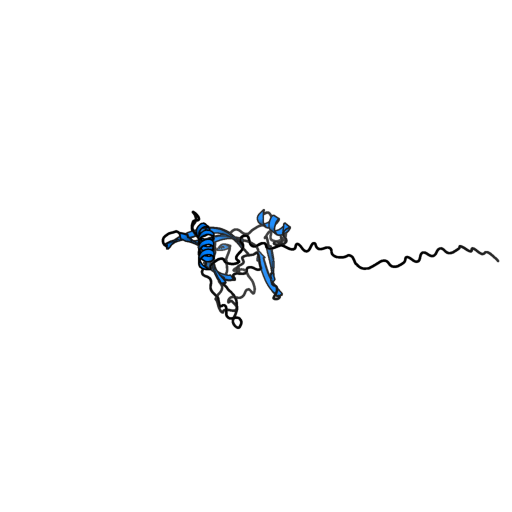 C C . ASP A 1 99 ? -6.344 -9.810 1.774 1.00 92.56 99 ASP A C 1
ATOM 770 O O . ASP A 1 99 ? -5.323 -9.302 2.225 1.00 92.56 99 ASP A O 1
ATOM 774 N N . THR A 1 100 ? -6.931 -10.850 2.368 1.00 92.94 100 THR A N 1
ATOM 775 C CA . THR A 1 100 ? -6.347 -11.540 3.529 1.00 92.94 100 THR A CA 1
ATOM 776 C C . THR A 1 100 ? -5.295 -12.582 3.138 1.00 92.94 100 THR A C 1
ATOM 778 O O . THR A 1 100 ? -4.762 -13.256 4.017 1.00 92.94 100 THR A O 1
ATOM 781 N N . GLY A 1 101 ? -5.053 -12.777 1.837 1.00 90.88 101 GLY A N 1
ATOM 782 C CA . GLY A 1 101 ? -4.131 -13.766 1.281 1.00 90.88 101 GLY A CA 1
ATOM 783 C C . GLY A 1 101 ? -2.761 -13.216 0.875 1.00 90.88 101 GLY A C 1
ATOM 784 O O . GLY A 1 101 ? -1.913 -14.009 0.472 1.00 90.88 101 GLY A O 1
ATOM 785 N N . SER A 1 102 ? -2.520 -11.906 0.989 1.00 89.88 102 SER A N 1
ATOM 786 C CA . SER A 1 102 ? -1.224 -11.277 0.698 1.00 89.88 102 SER A CA 1
ATOM 787 C C . SER A 1 102 ? -0.804 -10.273 1.778 1.00 89.88 102 SER A C 1
ATOM 789 O O . SER A 1 102 ? -1.580 -9.923 2.666 1.00 89.88 102 SER A O 1
ATOM 791 N N . ASP A 1 103 ? 0.461 -9.849 1.744 1.00 87.00 103 ASP A N 1
ATOM 792 C CA . ASP A 1 103 ? 1.111 -9.030 2.777 1.00 87.00 103 ASP A CA 1
ATOM 793 C C . ASP A 1 103 ? 1.497 -7.612 2.309 1.00 87.00 103 ASP A C 1
ATOM 795 O O . ASP A 1 103 ? 2.096 -6.848 3.070 1.00 87.00 103 ASP A O 1
ATOM 799 N N . VAL A 1 104 ? 1.130 -7.227 1.082 1.00 91.19 104 VAL A N 1
ATOM 800 C CA . VAL A 1 104 ? 1.455 -5.919 0.492 1.00 91.19 104 VAL A CA 1
ATOM 801 C C . VAL A 1 104 ? 0.190 -5.118 0.207 1.00 91.19 104 VAL A C 1
ATOM 803 O O . VAL A 1 104 ? -0.636 -5.500 -0.618 1.00 91.19 104 VAL A O 1
ATOM 806 N N . LEU A 1 105 ? 0.095 -3.933 0.814 1.00 95.44 105 LEU A N 1
ATOM 807 C CA . LEU A 1 105 ? -0.765 -2.866 0.309 1.00 95.44 105 LEU A CA 1
ATOM 808 C C . LEU A 1 105 ? -0.114 -2.260 -0.936 1.00 95.44 105 LEU A C 1
ATOM 810 O O . LEU A 1 105 ? 1.044 -1.845 -0.871 1.00 95.44 105 LEU A O 1
ATOM 814 N N . TRP A 1 106 ? -0.859 -2.148 -2.031 1.00 96.00 106 TRP A N 1
ATOM 815 C CA . TRP A 1 106 ? -0.401 -1.464 -3.237 1.00 96.00 106 TRP A CA 1
ATOM 816 C C . TRP A 1 106 ? -1.513 -0.639 -3.883 1.00 96.00 106 TRP A C 1
ATOM 818 O O . TRP A 1 106 ? -2.699 -0.956 -3.764 1.00 96.00 106 TRP A O 1
ATOM 828 N N . VAL A 1 107 ? -1.120 0.430 -4.574 1.00 96.75 107 VAL A N 1
ATOM 829 C CA . VAL A 1 107 ? -2.000 1.250 -5.418 1.00 96.75 107 VAL A CA 1
ATOM 830 C C . VAL A 1 107 ? -1.310 1.538 -6.747 1.00 96.75 107 VAL A C 1
ATOM 832 O O . VAL A 1 107 ? -0.087 1.551 -6.846 1.00 96.75 107 VAL A O 1
ATOM 835 N N . SER A 1 108 ? -2.080 1.799 -7.804 1.00 95.38 108 SER A N 1
ATOM 836 C CA . SER A 1 108 ? -1.470 2.182 -9.083 1.00 95.38 108 SER A CA 1
ATOM 837 C C . SER A 1 108 ? -0.751 3.524 -8.951 1.00 95.38 108 SER A C 1
ATOM 839 O O . SER A 1 108 ? -1.300 4.477 -8.399 1.00 95.38 108 SER A O 1
ATOM 841 N N . CYS A 1 109 ? 0.466 3.628 -9.482 1.00 93.31 109 CYS A N 1
ATOM 842 C CA . CYS A 1 109 ? 1.237 4.869 -9.476 1.00 93.31 109 CYS A CA 1
ATOM 843 C C . CYS A 1 109 ? 1.111 5.619 -10.810 1.00 93.31 109 CYS A C 1
ATOM 845 O O . CYS A 1 109 ? 0.957 5.005 -11.865 1.00 93.31 109 CYS A O 1
ATOM 847 N N . ARG A 1 110 ? 1.195 6.956 -10.796 1.00 94.00 110 ARG A N 1
ATOM 848 C CA . ARG A 1 110 ? 1.005 7.807 -11.991 1.00 94.00 110 ARG A CA 1
ATOM 849 C C . ARG A 1 110 ? 1.942 7.459 -13.152 1.00 94.00 110 ARG A C 1
ATOM 851 O O . ARG A 1 110 ? 1.575 7.642 -14.308 1.00 94.00 110 ARG A O 1
ATOM 858 N N . SER A 1 111 ? 3.139 6.965 -12.846 1.00 90.50 111 SER A N 1
ATOM 859 C CA . SER A 1 111 ? 4.146 6.534 -13.820 1.00 90.50 111 SER A CA 1
ATOM 860 C C . SER A 1 111 ? 3.948 5.100 -14.329 1.00 90.50 111 SER A C 1
ATOM 862 O O . SER A 1 111 ? 4.762 4.630 -15.124 1.00 90.50 111 SER A O 1
ATOM 864 N N . CYS A 1 112 ? 2.902 4.393 -13.890 1.00 90.06 112 CYS A N 1
ATOM 865 C CA . CYS A 1 112 ? 2.624 3.043 -14.355 1.00 90.06 112 CYS A CA 1
ATOM 866 C C . CYS A 1 112 ? 2.209 3.029 -15.832 1.00 90.06 112 CYS A C 1
ATOM 868 O O . CYS A 1 112 ? 1.242 3.678 -16.238 1.00 90.06 112 CYS A O 1
ATOM 870 N N . ASN A 1 113 ? 2.900 2.203 -16.616 1.00 88.25 113 ASN A N 1
ATOM 871 C CA . ASN A 1 113 ? 2.561 1.933 -18.005 1.00 88.25 113 ASN A CA 1
ATOM 872 C C . ASN A 1 113 ? 1.667 0.691 -18.087 1.00 88.25 113 ASN A C 1
ATOM 874 O O . ASN A 1 113 ? 2.059 -0.381 -17.639 1.00 88.25 113 ASN A O 1
ATOM 878 N N . GLY A 1 114 ? 0.479 0.831 -18.679 1.00 87.88 114 GLY A N 1
ATOM 879 C CA . GLY A 1 114 ? -0.451 -0.287 -18.874 1.00 87.88 114 GLY A CA 1
ATOM 880 C C . GLY A 1 114 ? -1.311 -0.650 -17.657 1.00 87.88 114 GLY A C 1
ATOM 881 O O . GLY A 1 114 ? -2.073 -1.608 -17.739 1.00 87.88 114 GLY A O 1
ATOM 882 N N . CYS A 1 115 ? -1.245 0.109 -16.557 1.00 91.44 115 CYS A N 1
ATOM 883 C CA . CYS A 1 115 ? -2.166 -0.079 -15.434 1.00 91.44 115 CYS A CA 1
ATOM 884 C C . CYS A 1 115 ? -3.621 0.245 -15.837 1.00 91.44 115 CYS A C 1
ATOM 886 O O . CYS A 1 115 ? -3.859 1.242 -16.534 1.00 91.44 115 CYS A O 1
ATOM 888 N N . PRO A 1 116 ? -4.607 -0.544 -15.371 1.00 91.44 116 PRO A N 1
ATOM 889 C CA . PRO A 1 116 ? -6.016 -0.295 -15.647 1.00 91.44 116 PRO A CA 1
ATOM 890 C C . PRO A 1 116 ? -6.482 1.012 -14.995 1.00 91.44 116 PRO A C 1
ATOM 892 O O . PRO A 1 116 ? -6.102 1.336 -13.874 1.00 91.44 116 PRO A O 1
ATOM 895 N N . ARG A 1 117 ? -7.331 1.770 -15.697 1.00 93.31 117 ARG A N 1
ATOM 896 C CA . ARG A 1 117 ? -7.962 2.998 -15.170 1.00 93.31 117 ARG A CA 1
ATOM 897 C C . ARG A 1 117 ? -9.242 2.723 -14.390 1.00 93.31 117 ARG A C 1
ATOM 899 O O . ARG A 1 117 ? -9.672 3.559 -13.603 1.00 93.31 117 ARG A O 1
ATOM 906 N N . THR A 1 118 ? -9.836 1.559 -14.612 1.00 92.62 118 THR A N 1
ATOM 907 C CA . THR A 1 118 ? -11.063 1.108 -13.968 1.00 92.62 118 THR A CA 1
ATOM 908 C C . THR A 1 118 ? -10.887 -0.311 -13.445 1.00 92.62 118 THR A C 1
ATOM 910 O O . THR A 1 118 ? -10.152 -1.111 -14.022 1.00 92.62 118 THR A O 1
ATOM 913 N N . SER A 1 119 ? -11.550 -0.633 -12.338 1.00 88.75 119 SER A N 1
ATOM 914 C CA . SER A 1 119 ? -11.573 -1.997 -11.804 1.00 88.75 119 SER A CA 1
ATOM 915 C C . SER A 1 119 ? -12.540 -2.900 -12.583 1.00 88.75 119 SER A C 1
ATOM 917 O O . SER A 1 119 ? -13.379 -2.426 -13.353 1.00 88.75 119 SER A O 1
ATOM 919 N N . GLY A 1 120 ? -12.510 -4.210 -12.307 1.00 83.62 120 GLY A N 1
ATOM 920 C CA . GLY A 1 120 ? -13.522 -5.155 -12.803 1.00 83.62 120 GLY A CA 1
ATOM 921 C C . GLY A 1 120 ? -14.956 -4.852 -12.331 1.00 83.62 120 GLY A C 1
ATOM 922 O O . GLY A 1 120 ? -15.907 -5.414 -12.863 1.00 83.62 120 GLY A O 1
ATOM 923 N N . LEU A 1 121 ? -15.117 -3.947 -11.358 1.00 85.25 121 LEU A N 1
ATOM 924 C CA . LEU A 1 121 ? -16.391 -3.422 -10.854 1.00 85.25 121 LEU A CA 1
ATOM 925 C C . LEU A 1 121 ? -16.769 -2.059 -11.468 1.00 85.25 121 LEU A C 1
ATOM 927 O O . LEU A 1 121 ? -17.673 -1.403 -10.965 1.00 85.25 121 LEU A O 1
ATOM 931 N N . GLN A 1 122 ? -16.071 -1.611 -12.520 1.00 88.06 122 GLN A N 1
ATOM 932 C CA . GLN A 1 122 ? -16.264 -0.298 -13.159 1.00 88.06 122 GLN A CA 1
ATOM 933 C C . GLN A 1 122 ? -16.020 0.902 -12.225 1.00 88.06 122 GLN A C 1
ATOM 935 O O . GLN A 1 122 ? -16.522 1.998 -12.461 1.00 88.06 122 GLN A O 1
ATOM 940 N N . ILE A 1 123 ? -15.216 0.714 -11.176 1.00 90.00 123 ILE A N 1
ATOM 941 C CA . ILE A 1 123 ? -14.802 1.797 -10.278 1.00 90.00 123 ILE A CA 1
ATOM 942 C C . ILE A 1 123 ? -13.600 2.504 -10.902 1.00 90.00 123 ILE A C 1
ATOM 944 O O . ILE A 1 123 ? -12.621 1.841 -11.244 1.00 90.00 123 ILE A O 1
ATOM 948 N N . GLU A 1 124 ? -13.657 3.828 -11.032 1.00 94.50 124 GLU A N 1
ATOM 949 C CA . GLU A 1 124 ? -12.519 4.639 -11.471 1.00 94.50 124 GLU A CA 1
ATOM 950 C C . GLU A 1 124 ? -11.401 4.630 -10.416 1.00 94.50 124 GLU A C 1
ATOM 952 O O . GLU A 1 124 ? -11.640 4.810 -9.217 1.00 94.50 124 GLU A O 1
ATOM 957 N N . LEU A 1 125 ? -10.171 4.375 -10.863 1.00 94.88 125 LEU A N 1
ATOM 958 C CA . LEU A 1 125 ? -9.007 4.235 -9.996 1.00 94.88 125 LEU A CA 1
ATOM 959 C C . LEU A 1 125 ? -8.191 5.526 -9.965 1.00 94.88 125 LEU A C 1
ATOM 961 O O . LEU A 1 125 ? -7.809 6.070 -11.002 1.00 94.88 125 LEU A O 1
ATOM 965 N N . ASN A 1 126 ? -7.860 5.968 -8.752 1.00 96.56 126 ASN A N 1
ATOM 966 C CA . ASN A 1 126 ? -6.894 7.037 -8.538 1.00 96.56 126 ASN A CA 1
ATOM 967 C C . ASN A 1 126 ? -5.465 6.496 -8.618 1.00 96.56 126 ASN A C 1
ATOM 969 O O . ASN A 1 126 ? -5.186 5.358 -8.239 1.00 96.56 126 ASN A O 1
ATOM 973 N N . PHE A 1 127 ? -4.558 7.347 -9.092 1.00 96.62 127 PHE A N 1
ATOM 974 C CA . PHE A 1 127 ? -3.153 7.014 -9.284 1.00 96.62 127 PHE A CA 1
ATOM 975 C C . PHE A 1 127 ? -2.298 7.815 -8.314 1.00 96.62 127 PHE A C 1
ATOM 977 O O . PHE A 1 127 ? -2.338 9.045 -8.316 1.00 96.62 127 PHE A O 1
ATOM 984 N N . PHE A 1 128 ? -1.515 7.123 -7.493 1.00 97.56 128 PHE A N 1
ATOM 985 C CA . PHE A 1 128 ? -0.642 7.768 -6.529 1.00 97.56 128 PHE A CA 1
ATOM 986 C C . PHE A 1 128 ? 0.546 8.413 -7.247 1.00 97.56 128 PHE A C 1
ATOM 988 O O . PHE A 1 128 ? 1.221 7.784 -8.068 1.00 97.56 128 PHE A O 1
ATOM 995 N N . ASP A 1 129 ? 0.805 9.681 -6.946 1.00 96.56 129 ASP A N 1
ATOM 996 C CA . ASP A 1 129 ? 1.939 10.428 -7.479 1.00 96.56 129 ASP A CA 1
ATOM 997 C C . ASP A 1 129 ? 2.878 10.807 -6.325 1.00 96.56 129 ASP A C 1
ATOM 999 O O . ASP A 1 129 ? 2.593 11.755 -5.584 1.00 96.56 129 ASP A O 1
ATOM 1003 N N . PRO A 1 130 ? 4.014 10.097 -6.173 1.00 95.00 130 PRO A N 1
ATOM 1004 C CA . PRO A 1 130 ? 4.991 10.393 -5.134 1.00 95.00 130 PRO A CA 1
ATOM 1005 C C . PRO A 1 130 ? 5.520 11.831 -5.172 1.00 95.00 130 PRO A C 1
ATOM 1007 O O . PRO A 1 130 ? 5.977 12.309 -4.141 1.00 95.00 130 PRO A O 1
ATOM 1010 N N . GLY A 1 131 ? 5.493 12.504 -6.331 1.00 96.25 131 GLY A N 1
ATOM 1011 C CA . GLY A 1 131 ? 5.954 13.885 -6.489 1.00 96.25 131 GLY A CA 1
ATOM 1012 C C . GLY A 1 131 ? 4.925 14.939 -6.075 1.00 96.25 131 GLY A C 1
ATOM 1013 O O . GLY A 1 131 ? 5.284 16.101 -5.906 1.00 96.25 131 GLY A O 1
ATOM 1014 N N . HIS A 1 132 ? 3.661 14.550 -5.891 1.00 96.62 132 HIS A N 1
ATOM 1015 C CA . HIS A 1 132 ? 2.570 15.443 -5.484 1.00 96.62 132 HIS A CA 1
ATOM 1016 C C . HIS A 1 132 ? 2.243 15.379 -3.984 1.00 96.62 132 HIS A C 1
ATOM 1018 O O . HIS A 1 132 ? 1.403 16.147 -3.517 1.00 96.62 132 HIS A O 1
ATOM 1024 N N . SER A 1 133 ? 2.898 14.494 -3.228 1.00 97.94 133 SER A N 1
ATOM 1025 C CA . SER A 1 133 ? 2.750 14.388 -1.775 1.00 97.94 133 SER A CA 1
ATOM 1026 C C . SER A 1 133 ? 4.003 14.896 -1.064 1.00 97.94 133 SER A C 1
ATOM 1028 O O . SER A 1 133 ? 5.104 14.400 -1.297 1.00 97.94 133 SER A O 1
ATOM 1030 N N . SER A 1 134 ? 3.846 15.858 -0.154 1.00 98.25 134 SER A N 1
ATOM 1031 C CA . SER A 1 134 ? 4.965 16.454 0.591 1.00 98.25 134 SER A CA 1
ATOM 1032 C C . SER A 1 134 ? 5.581 15.525 1.643 1.00 98.25 134 SER A C 1
ATOM 1034 O O . SER A 1 134 ? 6.670 15.801 2.144 1.00 98.25 134 SER A O 1
ATOM 1036 N N . THR A 1 135 ? 4.902 14.426 1.981 1.00 98.19 135 THR A N 1
ATOM 1037 C CA . THR A 1 135 ? 5.352 13.422 2.960 1.00 98.19 135 THR A CA 1
ATOM 1038 C C . THR A 1 135 ? 5.792 12.104 2.324 1.00 98.19 135 THR A C 1
ATOM 1040 O O . THR A 1 135 ? 6.188 11.183 3.041 1.00 98.19 135 THR A O 1
ATOM 1043 N N . SER A 1 136 ? 5.752 12.024 0.994 1.00 98.12 136 SER A N 1
ATOM 1044 C CA . SER A 1 136 ? 6.179 10.862 0.223 1.00 98.12 136 SER A CA 1
ATOM 1045 C C . SER A 1 136 ? 7.700 10.713 0.228 1.00 98.12 136 SER A C 1
ATOM 1047 O O . SER A 1 136 ? 8.453 11.674 0.061 1.00 98.12 136 SER A O 1
ATOM 1049 N N . SER A 1 137 ? 8.168 9.478 0.381 1.00 97.19 137 SER A N 1
ATOM 1050 C CA . SER A 1 137 ? 9.580 9.127 0.276 1.00 97.19 137 SER A CA 1
ATOM 1051 C C . SER A 1 137 ? 9.746 7.738 -0.329 1.00 97.19 137 SER A C 1
ATOM 1053 O O . SER A 1 137 ? 9.234 6.751 0.197 1.00 97.19 137 SER A O 1
ATOM 1055 N N . VAL A 1 138 ? 10.480 7.641 -1.439 1.00 95.88 138 VAL A N 1
ATOM 1056 C CA . VAL A 1 138 ? 10.789 6.353 -2.077 1.00 95.88 138 VAL A CA 1
ATOM 1057 C C . VAL A 1 138 ? 11.685 5.520 -1.161 1.00 95.88 138 VAL A C 1
ATOM 1059 O O . VAL A 1 138 ? 12.704 6.007 -0.670 1.00 95.88 138 VAL A O 1
ATOM 1062 N N . ILE A 1 139 ? 11.343 4.244 -0.968 1.00 96.81 139 ILE A N 1
ATOM 1063 C CA . ILE A 1 139 ? 12.178 3.320 -0.199 1.00 96.81 139 ILE A CA 1
ATOM 1064 C C . ILE A 1 139 ? 13.393 2.932 -1.040 1.00 96.81 139 ILE A C 1
ATOM 1066 O O . ILE A 1 139 ? 13.272 2.262 -2.069 1.00 96.81 139 ILE A O 1
ATOM 1070 N N . SER A 1 140 ? 14.580 3.339 -0.595 1.00 96.19 140 SER A N 1
ATOM 1071 C CA . SER A 1 140 ? 15.831 2.960 -1.246 1.00 96.19 140 SER A CA 1
ATOM 1072 C C . SER A 1 140 ? 16.313 1.581 -0.803 1.00 96.19 140 SER A C 1
ATOM 1074 O O . SER A 1 140 ? 15.904 1.054 0.233 1.00 96.19 140 SER A O 1
ATOM 1076 N N . CYS A 1 141 ? 17.243 0.996 -1.551 1.00 96.00 141 CYS A N 1
ATOM 1077 C CA . CYS A 1 141 ? 17.798 -0.311 -1.204 1.00 96.00 141 CYS A CA 1
ATOM 1078 C C . CYS A 1 141 ? 18.625 -0.316 0.087 1.00 96.00 141 CYS A C 1
ATOM 1080 O O . CYS A 1 141 ? 18.769 -1.347 0.745 1.00 96.00 141 CYS A O 1
ATOM 1082 N N . SER A 1 142 ? 19.186 0.835 0.464 1.00 94.75 142 SER A N 1
ATOM 1083 C CA . SER A 1 142 ? 19.914 0.983 1.724 1.00 94.75 142 SER A CA 1
ATOM 1084 C C . SER A 1 142 ? 18.994 1.039 2.946 1.00 94.75 142 SER A C 1
ATOM 1086 O O . SER A 1 142 ? 19.485 0.845 4.062 1.00 94.75 142 SER A O 1
ATOM 1088 N N . ASP A 1 143 ? 17.692 1.293 2.754 1.00 96.31 143 ASP A N 1
ATOM 1089 C CA . ASP A 1 143 ? 16.709 1.356 3.833 1.00 96.31 143 ASP A CA 1
ATOM 1090 C C . ASP A 1 143 ? 16.629 0.011 4.569 1.00 96.31 143 ASP A C 1
ATOM 1092 O O . ASP A 1 143 ? 16.545 -1.061 3.964 1.00 96.31 143 ASP A O 1
ATOM 1096 N N . ARG A 1 144 ? 16.624 0.078 5.903 1.00 96.25 144 ARG A N 1
ATOM 1097 C CA . ARG A 1 144 ? 16.424 -1.064 6.806 1.00 96.25 144 ARG A CA 1
ATOM 1098 C C . ARG A 1 144 ? 15.228 -1.920 6.386 1.00 96.25 144 ARG A C 1
ATOM 1100 O O . ARG A 1 144 ? 15.337 -3.140 6.375 1.00 96.25 144 ARG A O 1
ATOM 1107 N N . ARG A 1 145 ? 14.109 -1.278 6.041 1.00 94.69 145 ARG A N 1
ATOM 1108 C CA . ARG A 1 145 ? 12.856 -1.944 5.665 1.00 94.69 145 ARG A CA 1
ATOM 1109 C C . ARG A 1 145 ? 13.045 -2.770 4.398 1.00 94.69 145 ARG A C 1
ATOM 1111 O O . ARG A 1 145 ? 12.610 -3.914 4.352 1.00 94.69 145 ARG A O 1
ATOM 1118 N N . CYS A 1 146 ? 13.776 -2.227 3.422 1.00 96.25 146 CYS A N 1
ATOM 1119 C CA . CYS A 1 146 ? 14.105 -2.951 2.201 1.00 96.25 146 CYS A CA 1
ATOM 1120 C C . CYS A 1 146 ? 15.008 -4.154 2.476 1.00 96.25 146 CYS A C 1
ATOM 1122 O O . CYS A 1 146 ? 14.732 -5.253 2.010 1.00 96.25 146 CYS A O 1
ATOM 1124 N N . LYS A 1 147 ? 16.062 -3.970 3.281 1.00 95.69 147 LYS A N 1
ATOM 1125 C CA . LYS A 1 147 ? 16.975 -5.061 3.655 1.00 95.69 147 LYS A CA 1
ATOM 1126 C C . LYS A 1 147 ? 16.243 -6.215 4.343 1.00 95.69 147 LYS A C 1
ATOM 1128 O O . LYS A 1 147 ? 16.509 -7.366 4.016 1.00 95.69 147 LYS A O 1
ATOM 1133 N N . SER A 1 148 ? 15.308 -5.915 5.247 1.00 94.69 148 SER A N 1
ATOM 1134 C CA . SER A 1 148 ? 14.453 -6.933 5.869 1.00 94.69 148 SER A CA 1
ATOM 1135 C C . SER A 1 148 ? 13.533 -7.615 4.851 1.00 94.69 148 SER A C 1
ATOM 1137 O O . SER A 1 148 ? 13.436 -8.836 4.863 1.00 94.69 148 SER A O 1
ATOM 1139 N N . GLY A 1 149 ? 12.923 -6.858 3.933 1.00 93.69 149 GLY A N 1
ATOM 1140 C CA . GLY A 1 149 ? 12.095 -7.423 2.861 1.00 93.69 149 GLY A CA 1
ATOM 1141 C C . GLY A 1 149 ? 12.875 -8.335 1.910 1.00 93.69 149 GLY A C 1
ATOM 1142 O O . GLY A 1 149 ? 12.359 -9.359 1.480 1.00 93.69 149 GLY A O 1
ATOM 1143 N N . ILE A 1 150 ? 14.143 -8.021 1.624 1.00 94.75 150 ILE A N 1
ATOM 1144 C CA . ILE A 1 150 ? 15.027 -8.885 0.827 1.00 94.75 150 ILE A CA 1
ATOM 1145 C C . ILE A 1 150 ? 15.288 -10.208 1.556 1.00 94.75 150 ILE A C 1
ATOM 1147 O O . ILE A 1 150 ? 15.254 -11.267 0.936 1.00 94.75 150 ILE A O 1
ATOM 1151 N N . GLN A 1 151 ? 15.506 -10.173 2.875 1.00 93.62 151 GLN A N 1
ATOM 1152 C CA . GLN A 1 151 ? 15.701 -11.388 3.676 1.00 93.62 151 GLN A CA 1
ATOM 1153 C C . GLN A 1 151 ? 14.458 -12.286 3.698 1.00 93.62 151 GLN A C 1
ATOM 1155 O O . GLN A 1 151 ? 14.598 -13.506 3.720 1.00 93.62 151 GLN A O 1
ATOM 1160 N N . SER A 1 152 ? 13.256 -11.701 3.669 1.00 90.19 152 SER A N 1
ATOM 1161 C CA . SER A 1 152 ? 11.993 -12.444 3.613 1.00 90.19 152 SER A CA 1
ATOM 1162 C C . SER A 1 152 ? 11.509 -12.747 2.192 1.00 90.19 152 SER A C 1
ATOM 1164 O O . SER A 1 152 ? 10.434 -13.307 2.040 1.00 90.19 152 SER A O 1
ATOM 1166 N N . SER A 1 153 ? 12.287 -12.408 1.155 1.00 90.31 153 SER A N 1
ATOM 1167 C CA . SER A 1 153 ? 11.896 -12.518 -0.264 1.00 90.31 153 SER A CA 1
ATOM 1168 C C . SER A 1 153 ? 10.670 -11.684 -0.676 1.00 90.31 153 SER A C 1
ATOM 1170 O O . SER A 1 153 ? 10.132 -11.883 -1.760 1.00 90.31 153 SER A O 1
ATOM 1172 N N . ASN A 1 154 ? 10.275 -10.701 0.137 1.00 89.94 154 ASN A N 1
ATOM 1173 C CA . ASN A 1 154 ? 9.184 -9.766 -0.165 1.00 89.94 154 ASN A CA 1
ATOM 1174 C C . ASN A 1 154 ? 9.659 -8.537 -0.949 1.00 89.94 154 ASN A C 1
ATOM 1176 O O . ASN A 1 154 ? 8.852 -7.778 -1.480 1.00 89.94 154 ASN A O 1
ATOM 1180 N N . ALA A 1 155 ? 10.973 -8.313 -1.010 1.00 95.12 155 ALA A N 1
ATOM 1181 C CA . ALA A 1 155 ? 11.554 -7.205 -1.743 1.00 95.12 155 ALA A CA 1
ATOM 1182 C C . ALA A 1 155 ? 12.775 -7.631 -2.558 1.00 95.12 155 ALA A C 1
ATOM 1184 O O . ALA A 1 155 ? 13.512 -8.551 -2.211 1.00 95.12 155 ALA A O 1
ATOM 1185 N N . THR A 1 156 ? 13.026 -6.892 -3.627 1.00 95.19 156 THR A N 1
ATOM 1186 C CA . 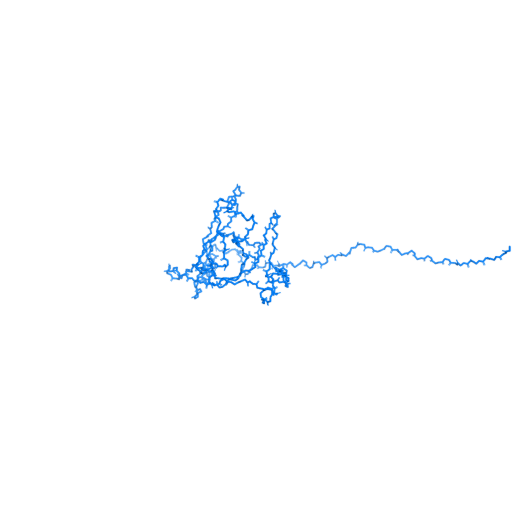THR A 1 156 ? 14.223 -6.991 -4.455 1.00 95.19 156 THR A CA 1
ATOM 1187 C C . THR A 1 156 ? 14.839 -5.611 -4.613 1.00 95.19 156 THR A C 1
ATOM 1189 O O . THR A 1 156 ? 14.174 -4.580 -4.496 1.00 95.19 156 THR A O 1
ATOM 1192 N N . CYS A 1 157 ? 16.138 -5.572 -4.876 1.00 93.56 157 CYS A N 1
ATOM 1193 C CA . CYS A 1 157 ? 16.829 -4.336 -5.193 1.00 93.56 157 CYS A CA 1
ATOM 1194 C C . CYS A 1 157 ? 17.614 -4.502 -6.490 1.00 93.56 157 CYS A C 1
ATOM 1196 O O . CYS A 1 157 ? 18.418 -5.425 -6.615 1.00 93.56 157 CYS A O 1
ATOM 1198 N N . SER A 1 158 ? 17.428 -3.562 -7.420 1.00 78.75 158 SER A N 1
ATOM 1199 C CA . SER A 1 158 ? 18.328 -3.380 -8.558 1.00 78.75 158 SER A CA 1
ATOM 1200 C C . SER A 1 158 ? 19.324 -2.262 -8.261 1.00 78.75 158 SER A C 1
ATOM 1202 O O . SER A 1 158 ? 18.939 -1.151 -7.880 1.00 78.75 158 SER A O 1
ATOM 1204 N N . SER A 1 159 ? 20.607 -2.537 -8.499 1.00 73.44 159 SER A N 1
ATOM 1205 C CA . SER A 1 159 ? 21.695 -1.561 -8.371 1.00 73.44 159 SER A CA 1
ATOM 1206 C C . SER A 1 159 ? 21.556 -0.368 -9.322 1.00 73.44 159 SER A C 1
ATOM 1208 O O . SER A 1 159 ? 22.139 0.678 -9.062 1.00 73.44 159 SER A O 1
ATOM 1210 N N . GLN A 1 160 ? 20.767 -0.495 -10.394 1.00 78.62 160 GLN A N 1
ATOM 1211 C CA . GLN A 1 160 ? 20.631 0.539 -11.424 1.00 78.62 160 GLN A CA 1
ATOM 1212 C C . GLN A 1 160 ? 19.773 1.728 -10.972 1.00 78.62 160 GLN A C 1
ATOM 1214 O O . GLN A 1 160 ? 20.093 2.867 -11.291 1.00 78.62 160 GLN A O 1
ATOM 1219 N N . ASN A 1 161 ? 18.703 1.474 -10.208 1.00 84.94 161 ASN A N 1
ATOM 1220 C CA . ASN A 1 161 ? 17.711 2.501 -9.858 1.00 84.94 161 ASN A CA 1
ATOM 1221 C C . ASN A 1 161 ? 17.641 2.799 -8.353 1.00 84.94 161 ASN A C 1
ATOM 1223 O O . ASN A 1 161 ? 16.935 3.723 -7.959 1.00 84.94 161 ASN A O 1
ATOM 1227 N N . ASN A 1 162 ? 18.342 2.020 -7.515 1.00 92.94 162 ASN A N 1
ATOM 1228 C CA . ASN A 1 162 ? 18.347 2.139 -6.050 1.00 92.94 162 ASN A CA 1
ATOM 1229 C C . ASN A 1 162 ? 16.934 2.199 -5.423 1.00 92.94 162 ASN A C 1
ATOM 1231 O O . ASN A 1 162 ? 16.727 2.841 -4.394 1.00 92.94 162 ASN A O 1
ATOM 1235 N N . LYS A 1 163 ? 15.953 1.540 -6.053 1.00 95.00 163 LYS A N 1
ATOM 1236 C CA . LYS A 1 163 ? 14.563 1.450 -5.589 1.00 95.00 163 LYS A CA 1
ATOM 1237 C C . LYS A 1 163 ? 14.291 0.065 -5.025 1.00 95.00 163 LYS A C 1
ATOM 1239 O O . LYS A 1 163 ? 14.563 -0.937 -5.689 1.00 95.00 163 LYS A O 1
ATOM 1244 N N . CYS A 1 164 ? 13.713 0.023 -3.832 1.00 96.38 164 CYS A N 1
ATOM 1245 C CA . CYS A 1 164 ? 13.222 -1.212 -3.249 1.00 96.38 164 CYS A CA 1
ATOM 1246 C C . CYS A 1 164 ? 11.955 -1.653 -3.978 1.00 96.38 164 CYS A C 1
ATOM 1248 O O . CYS A 1 164 ? 10.953 -0.942 -3.945 1.00 96.38 164 CYS A O 1
ATOM 1250 N N . SER A 1 165 ? 12.016 -2.788 -4.659 1.00 95.69 165 SER A N 1
ATOM 1251 C CA . SER A 1 165 ? 10.967 -3.260 -5.561 1.00 95.69 165 SER A CA 1
ATOM 1252 C C . SER A 1 165 ? 10.268 -4.491 -5.006 1.00 95.69 165 SER A C 1
ATOM 1254 O O . SER A 1 165 ? 10.873 -5.252 -4.257 1.00 95.69 165 SER A O 1
ATOM 1256 N N . TYR A 1 166 ? 9.017 -4.705 -5.393 1.00 94.62 166 TYR A N 1
ATOM 1257 C CA . TYR A 1 166 ? 8.251 -5.906 -5.065 1.00 94.62 166 TYR A CA 1
ATOM 1258 C C . TYR A 1 166 ? 7.652 -6.505 -6.331 1.00 94.62 166 TYR A C 1
ATOM 1260 O O . TYR A 1 166 ? 7.478 -5.819 -7.341 1.00 94.62 166 TYR A O 1
ATOM 1268 N N . SER A 1 167 ? 7.343 -7.794 -6.263 1.00 94.12 167 SER A N 1
ATOM 1269 C CA . SER A 1 167 ? 6.608 -8.513 -7.294 1.00 94.12 167 SER A CA 1
ATOM 1270 C C . SER A 1 167 ? 5.791 -9.598 -6.614 1.00 94.12 167 SER A C 1
ATOM 1272 O O . SER A 1 167 ? 6.352 -10.421 -5.896 1.00 94.12 167 SER A O 1
ATOM 1274 N N . ILE A 1 168 ? 4.482 -9.598 -6.838 1.00 92.44 168 ILE A N 1
ATOM 1275 C CA . ILE A 1 168 ? 3.548 -10.575 -6.281 1.00 92.44 168 ILE A CA 1
ATOM 1276 C C . 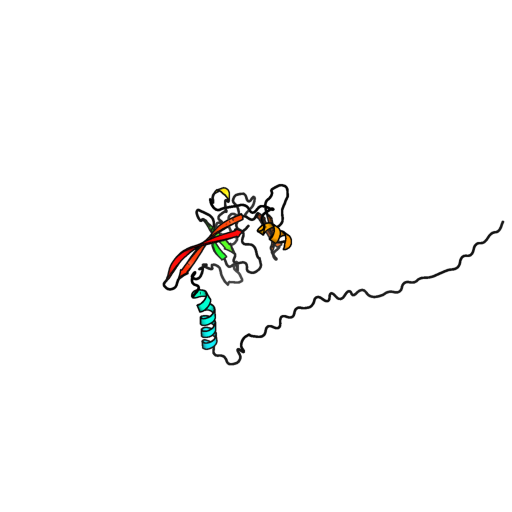ILE A 1 168 ? 2.832 -11.256 -7.435 1.00 92.44 168 ILE A C 1
ATOM 1278 O O . ILE A 1 168 ? 2.377 -10.593 -8.367 1.00 92.44 168 ILE A O 1
ATOM 1282 N N . GLN A 1 169 ? 2.726 -12.578 -7.348 1.00 93.44 169 GLN A N 1
ATOM 1283 C CA . GLN A 1 169 ? 1.895 -13.388 -8.224 1.00 93.44 169 GLN A CA 1
ATOM 1284 C C . GLN A 1 169 ? 0.775 -14.011 -7.394 1.00 93.44 169 GLN A C 1
ATOM 1286 O O . GLN A 1 169 ? 1.027 -14.638 -6.366 1.00 93.44 169 GLN A O 1
ATOM 1291 N N . TYR A 1 170 ? -0.457 -13.822 -7.842 1.00 91.75 170 TYR A N 1
ATOM 1292 C CA . TYR A 1 170 ? -1.658 -14.343 -7.212 1.00 91.75 170 TYR A CA 1
ATOM 1293 C C . TYR A 1 170 ? -1.996 -15.743 -7.741 1.00 91.75 170 TYR A C 1
ATOM 1295 O O . TYR A 1 170 ? -1.521 -16.175 -8.795 1.00 91.75 170 TYR A O 1
ATOM 1303 N N . GLY A 1 171 ? -2.835 -16.475 -7.000 1.00 90.31 171 GLY A N 1
ATOM 1304 C CA . GLY A 1 171 ? -3.226 -17.848 -7.346 1.00 90.31 171 GLY A CA 1
ATOM 1305 C C . GLY A 1 171 ? -4.029 -17.971 -8.648 1.00 90.31 171 GLY A C 1
ATOM 1306 O O . GLY A 1 171 ? -4.090 -19.051 -9.227 1.00 90.31 171 GLY A O 1
ATOM 1307 N N . ASP A 1 172 ? -4.604 -16.870 -9.132 1.00 88.19 172 ASP A N 1
ATOM 1308 C CA . ASP A 1 172 ? -5.292 -16.763 -10.424 1.00 88.19 172 ASP A CA 1
ATOM 1309 C C . ASP A 1 172 ? -4.341 -16.419 -11.588 1.00 88.19 172 ASP A C 1
ATOM 1311 O O . ASP A 1 172 ? -4.793 -16.120 -12.692 1.00 88.19 172 ASP A O 1
ATOM 1315 N N . VAL A 1 173 ? -3.022 -16.482 -11.352 1.00 91.44 173 VAL A N 1
ATOM 1316 C CA . VAL A 1 173 ? -1.944 -16.170 -12.308 1.00 91.44 173 VAL A CA 1
ATOM 1317 C C . VAL A 1 173 ? -1.811 -14.671 -12.612 1.00 91.44 173 VAL A C 1
ATOM 1319 O O . VAL A 1 173 ? -0.864 -14.266 -13.290 1.00 91.44 173 VAL A O 1
ATOM 1322 N N . SER A 1 174 ? -2.686 -13.822 -12.067 1.00 90.38 174 SER A N 1
ATOM 1323 C CA . SER A 1 174 ? -2.484 -12.376 -12.104 1.00 90.38 174 SER A CA 1
ATOM 1324 C C . SER A 1 174 ? -1.307 -11.969 -11.211 1.00 90.38 174 SER A C 1
ATOM 1326 O O . SER A 1 174 ? -0.792 -12.753 -10.409 1.00 90.38 174 SER A O 1
ATOM 1328 N N . GLY A 1 175 ? -0.833 -10.737 -11.355 1.00 91.88 175 GLY A N 1
ATOM 1329 C CA . GLY A 1 175 ? 0.265 -10.245 -10.541 1.00 91.88 175 GLY A CA 1
ATOM 1330 C C . GLY A 1 175 ? 0.413 -8.739 -10.607 1.00 91.88 175 GLY A C 1
ATOM 1331 O O . GLY A 1 175 ? -0.145 -8.071 -11.477 1.00 91.88 175 GLY A O 1
ATOM 1332 N N . THR A 1 176 ? 1.189 -8.217 -9.669 1.00 92.81 176 THR A N 1
ATOM 1333 C CA . THR A 1 176 ? 1.558 -6.806 -9.600 1.00 92.81 176 THR A CA 1
ATOM 1334 C C . THR A 1 176 ? 3.037 -6.682 -9.264 1.00 92.81 176 THR A C 1
ATOM 1336 O O . THR A 1 176 ? 3.611 -7.530 -8.579 1.00 92.81 176 THR A O 1
ATOM 1339 N N . SER A 1 177 ? 3.673 -5.628 -9.761 1.00 93.75 177 SER A N 1
ATOM 1340 C CA . SER A 1 177 ? 5.066 -5.322 -9.460 1.00 93.75 177 SER A CA 1
ATOM 1341 C C . SER A 1 177 ? 5.277 -3.819 -9.471 1.00 93.75 177 SER A C 1
ATOM 1343 O O . SER A 1 177 ? 4.668 -3.109 -10.271 1.00 93.75 177 SER A O 1
ATOM 1345 N N . GLY A 1 178 ? 6.177 -3.342 -8.623 1.00 94.31 178 GLY A N 1
ATOM 1346 C CA . GLY A 1 178 ? 6.419 -1.918 -8.461 1.00 94.31 178 GLY A CA 1
ATOM 1347 C C . GLY A 1 178 ? 7.571 -1.644 -7.511 1.00 94.31 178 GLY A C 1
ATOM 1348 O O . GLY A 1 178 ? 8.438 -2.492 -7.298 1.00 94.31 178 GLY A O 1
ATOM 1349 N N . TYR A 1 179 ? 7.580 -0.445 -6.935 1.00 95.19 179 TYR A N 1
ATOM 1350 C CA . TYR A 1 179 ? 8.549 -0.049 -5.920 1.00 95.19 179 TYR A CA 1
ATOM 1351 C C . TYR A 1 179 ? 7.856 0.529 -4.697 1.00 95.19 179 TYR A C 1
ATOM 1353 O O . TYR A 1 179 ? 6.849 1.218 -4.810 1.00 95.19 179 TYR A O 1
ATOM 1361 N N . TYR A 1 180 ? 8.433 0.275 -3.529 1.00 96.69 180 TYR A N 1
ATOM 1362 C CA . TYR A 1 180 ? 7.877 0.740 -2.273 1.00 96.69 180 TYR A CA 1
ATOM 1363 C C . TYR A 1 180 ? 8.065 2.247 -2.084 1.00 96.69 180 TYR A C 1
ATOM 1365 O O . TYR A 1 180 ? 9.137 2.815 -2.337 1.00 96.69 180 TYR A O 1
ATOM 1373 N N . VAL A 1 181 ? 7.031 2.879 -1.538 1.00 97.00 181 VAL A N 1
ATOM 1374 C CA . VAL A 1 181 ? 7.020 4.269 -1.081 1.00 97.00 181 VAL A CA 1
ATOM 1375 C C . VAL A 1 181 ? 6.550 4.307 0.372 1.00 97.00 181 VAL A C 1
ATOM 1377 O O . VAL A 1 181 ? 5.677 3.546 0.782 1.00 97.00 181 VAL A O 1
ATOM 1380 N N . SER A 1 182 ? 7.157 5.183 1.168 1.00 97.75 182 SER A N 1
ATOM 1381 C CA . SER A 1 182 ? 6.667 5.571 2.486 1.00 97.75 182 SER A CA 1
ATOM 1382 C C . SER A 1 182 ? 5.837 6.840 2.352 1.00 97.75 182 SER A C 1
ATOM 1384 O O . SER A 1 182 ? 6.323 7.812 1.781 1.00 97.75 182 SER A O 1
ATOM 1386 N N . ASP A 1 183 ? 4.642 6.872 2.927 1.00 98.44 183 ASP A N 1
ATOM 1387 C CA . ASP A 1 183 ? 3.854 8.105 3.042 1.00 98.44 183 ASP A CA 1
ATOM 1388 C C . ASP A 1 183 ? 2.903 8.033 4.251 1.00 98.44 183 ASP A C 1
ATOM 1390 O O . ASP A 1 183 ? 2.990 7.111 5.065 1.00 98.44 183 ASP A O 1
ATOM 1394 N N . ARG A 1 184 ? 2.008 9.010 4.408 1.00 97.94 184 ARG A N 1
ATOM 1395 C CA . ARG A 1 184 ? 0.955 9.029 5.422 1.00 97.94 184 ARG A CA 1
ATOM 1396 C C . ARG A 1 184 ? -0.320 8.387 4.892 1.00 97.94 184 ARG A C 1
ATOM 1398 O O . ARG A 1 184 ? -0.805 8.761 3.828 1.00 97.94 184 ARG A O 1
ATOM 1405 N N . MET A 1 185 ? -0.890 7.489 5.684 1.00 96.88 185 MET A N 1
ATOM 1406 C CA . MET A 1 185 ? -2.278 7.053 5.568 1.00 96.88 185 MET A CA 1
ATOM 1407 C C . MET A 1 185 ? -3.124 7.821 6.580 1.00 96.88 185 MET A C 1
ATOM 1409 O O . MET A 1 185 ? -2.720 7.958 7.736 1.00 96.88 185 MET A O 1
ATOM 1413 N N . HIS A 1 186 ? -4.284 8.314 6.155 1.00 94.62 186 HIS A N 1
ATOM 1414 C CA . HIS A 1 186 ? -5.256 8.993 7.010 1.00 94.62 186 HIS A CA 1
ATOM 1415 C C . HIS A 1 186 ? -6.419 8.054 7.305 1.00 94.62 186 HIS A C 1
ATOM 1417 O O . HIS A 1 186 ? -6.921 7.383 6.403 1.00 94.62 186 HIS A O 1
ATOM 1423 N N . LEU A 1 187 ? -6.802 8.001 8.576 1.00 89.06 187 LEU A N 1
ATOM 1424 C CA . LEU A 1 187 ? -7.740 7.039 9.136 1.00 89.06 187 LEU A CA 1
ATOM 1425 C C . LEU A 1 187 ? -8.793 7.780 9.950 1.00 89.06 187 LEU A C 1
ATOM 1427 O O . LEU A 1 187 ? -8.449 8.605 10.804 1.00 89.06 187 LEU A O 1
ATOM 1431 N N . ASP A 1 188 ? -10.050 7.429 9.721 1.00 86.06 188 ASP A N 1
ATOM 1432 C CA . ASP A 1 188 ? -11.165 7.922 10.513 1.00 86.06 188 ASP A CA 1
ATOM 1433 C C . ASP A 1 188 ? -11.247 7.052 11.780 1.00 86.06 188 ASP A C 1
ATOM 1435 O O . ASP A 1 188 ? -11.340 5.826 11.704 1.00 86.06 188 ASP A O 1
ATOM 1439 N N . THR A 1 189 ? -11.124 7.660 12.962 1.00 81.38 189 THR A N 1
ATOM 1440 C CA . THR A 1 189 ? -11.157 6.930 14.241 1.00 81.38 189 THR A CA 1
ATOM 1441 C C . THR A 1 189 ? -12.408 7.269 15.030 1.00 81.38 189 THR A C 1
ATOM 1443 O O . THR A 1 189 ? -12.669 8.440 15.305 1.00 81.38 189 THR A O 1
ATOM 1446 N N . LEU A 1 190 ? -13.141 6.242 15.451 1.00 76.38 190 LEU A N 1
ATOM 1447 C CA . LEU A 1 190 ? -14.309 6.343 16.313 1.00 76.38 190 LEU A CA 1
ATOM 1448 C C . LEU A 1 190 ? -13.871 6.353 17.778 1.00 76.38 190 LEU A C 1
ATOM 1450 O O . LEU A 1 190 ? -13.292 5.383 18.278 1.00 76.38 190 LEU A O 1
ATOM 1454 N N . PHE A 1 191 ? -14.182 7.448 18.466 1.00 71.69 191 PHE A N 1
ATOM 1455 C CA . PHE A 1 191 ? -14.069 7.559 19.914 1.00 71.69 191 PHE A CA 1
ATOM 1456 C C . PHE A 1 191 ? -15.435 7.401 20.581 1.00 71.69 191 PHE A C 1
ATOM 1458 O O . PHE A 1 191 ? -16.485 7.630 19.973 1.00 71.69 191 PHE A O 1
ATOM 1465 N N . GLN A 1 192 ? -15.413 6.972 21.844 1.00 58.88 192 GLN A N 1
ATOM 1466 C CA . GLN A 1 192 ? -16.605 6.840 22.674 1.00 58.88 192 GLN A CA 1
ATOM 1467 C C . GLN A 1 192 ? -17.366 8.183 22.659 1.00 58.88 192 GLN A C 1
ATOM 1469 O O . GLN A 1 192 ? -16.809 9.189 23.078 1.00 58.88 192 GLN A O 1
ATOM 1474 N N . GLU A 1 193 ? -18.596 8.166 22.117 1.00 58.31 193 GLU A N 1
ATOM 1475 C CA . GLU A 1 193 ? -19.467 9.317 21.763 1.00 58.31 193 GLU A CA 1
ATOM 1476 C C . GLU A 1 193 ? -19.364 9.920 20.338 1.00 58.31 193 GLU A C 1
ATOM 1478 O O . GLU A 1 193 ? -19.581 11.111 20.138 1.00 58.31 193 GLU A O 1
ATOM 1483 N N . SER A 1 194 ? -19.183 9.095 19.297 1.00 59.25 194 SER A N 1
ATOM 1484 C CA . SER A 1 194 ? -19.476 9.428 17.875 1.00 59.25 194 SER A CA 1
ATOM 1485 C C . SER A 1 194 ? -18.654 10.548 17.216 1.00 59.25 194 SER A C 1
ATOM 1487 O O . SER A 1 194 ? -18.862 10.855 16.043 1.00 59.25 194 SER A O 1
ATOM 1489 N N . LEU A 1 195 ? -17.678 11.122 17.917 1.00 62.44 195 LEU A N 1
ATOM 1490 C CA . LEU A 1 195 ? -16.697 12.022 17.319 1.00 62.44 195 LEU A CA 1
ATOM 1491 C C . LEU A 1 195 ? -15.691 11.200 16.508 1.00 62.44 195 LEU A C 1
ATOM 1493 O O . LEU A 1 195 ? -14.776 10.586 17.060 1.00 62.44 195 LEU A O 1
ATOM 1497 N N . ALA A 1 196 ? -15.882 11.186 15.188 1.00 65.62 196 ALA A N 1
ATOM 1498 C CA . ALA A 1 196 ? -14.854 10.763 14.251 1.00 65.62 196 ALA A CA 1
ATOM 1499 C C . ALA A 1 196 ? -13.732 11.810 14.265 1.00 65.62 196 ALA A C 1
ATOM 1501 O O . ALA A 1 196 ? -13.951 12.970 13.908 1.00 65.62 196 ALA A O 1
ATOM 1502 N N . THR A 1 197 ? -12.536 11.423 14.696 1.00 71.56 197 THR A N 1
ATOM 1503 C CA . THR A 1 197 ? -11.343 12.263 14.543 1.00 71.56 197 THR A CA 1
ATOM 1504 C C . THR A 1 197 ? -10.478 11.723 13.417 1.00 71.56 197 THR A C 1
ATOM 1506 O O . THR A 1 197 ? -10.309 10.513 13.286 1.00 71.56 197 THR A O 1
ATOM 1509 N N . ASN A 1 198 ? -9.881 12.617 12.634 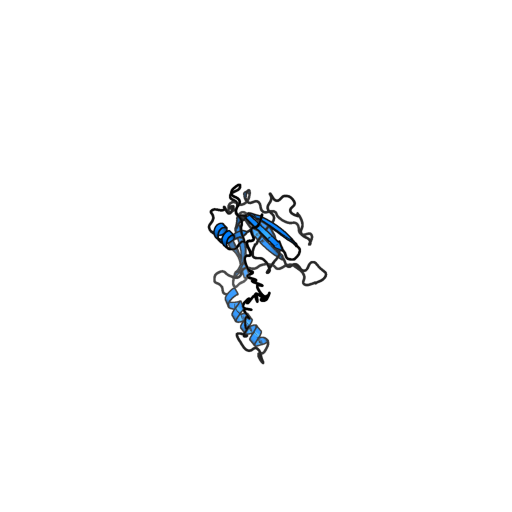1.00 77.81 198 ASN A N 1
ATOM 1510 C CA . ASN A 1 198 ? -8.934 12.221 11.600 1.00 77.81 198 ASN A CA 1
ATOM 1511 C C . ASN A 1 198 ? -7.574 11.974 12.254 1.00 77.81 198 ASN A C 1
ATOM 1513 O O . ASN A 1 198 ? -6.957 12.894 12.795 1.00 77.81 198 ASN A O 1
ATOM 1517 N N . SER A 1 199 ? -7.101 10.736 12.195 1.00 87.25 199 SER A N 1
ATOM 1518 C CA . SER A 1 199 ? -5.742 10.371 12.584 1.00 87.25 199 SER A CA 1
ATOM 1519 C C . SER A 1 199 ? -4.911 10.062 11.342 1.00 87.25 199 SER A C 1
ATOM 1521 O O . SER A 1 199 ? -5.440 9.866 10.249 1.00 87.25 199 SER A O 1
ATOM 1523 N N . SER A 1 200 ? -3.588 10.033 11.478 1.00 92.50 200 SER A N 1
ATOM 1524 C CA . SER A 1 200 ? -2.738 9.554 10.392 1.00 92.50 200 SER A CA 1
ATOM 1525 C C . SER A 1 200 ? -1.494 8.848 10.898 1.00 92.50 200 SER A C 1
ATOM 1527 O O . SER A 1 200 ? -0.925 9.212 11.930 1.00 92.50 200 SER A O 1
ATOM 1529 N N . ALA A 1 201 ? -1.054 7.853 10.136 1.00 93.44 201 ALA A N 1
ATOM 1530 C CA . ALA A 1 201 ? 0.082 7.004 10.455 1.00 93.44 201 ALA A CA 1
ATOM 1531 C C . ALA A 1 201 ? 1.012 6.864 9.240 1.00 93.44 201 ALA A C 1
ATOM 1533 O O . ALA A 1 201 ? 0.540 6.896 8.101 1.00 93.44 201 ALA A O 1
ATOM 1534 N N . PRO A 1 202 ? 2.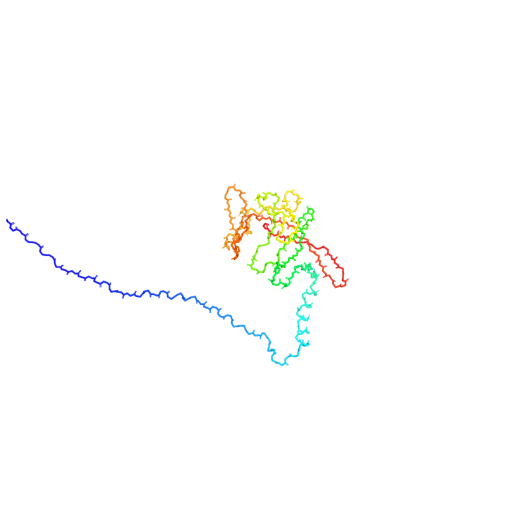333 6.721 9.452 1.00 95.94 202 PRO A N 1
ATOM 1535 C CA . PRO A 1 202 ? 3.237 6.358 8.373 1.00 95.94 202 PRO A CA 1
ATOM 1536 C C . PRO A 1 202 ? 2.940 4.930 7.905 1.00 95.94 202 PRO A C 1
ATOM 1538 O O . PRO A 1 202 ? 2.774 4.025 8.722 1.00 95.94 202 PRO A O 1
ATOM 1541 N N . ILE A 1 203 ? 2.927 4.725 6.595 1.00 96.94 203 ILE A N 1
ATOM 1542 C CA . ILE A 1 203 ? 2.754 3.421 5.963 1.00 96.94 203 ILE A CA 1
ATOM 1543 C C . ILE A 1 203 ? 3.773 3.249 4.839 1.00 96.94 203 ILE A C 1
ATOM 1545 O O . ILE A 1 203 ? 4.228 4.228 4.246 1.00 96.94 203 ILE A O 1
ATOM 1549 N N . VAL A 1 204 ? 4.142 1.998 4.565 1.00 96.62 204 VAL A N 1
ATOM 1550 C CA . VAL A 1 204 ? 4.883 1.613 3.363 1.00 96.62 204 VAL A CA 1
ATOM 1551 C C . VAL A 1 204 ? 3.951 0.804 2.480 1.00 96.62 204 VAL A C 1
ATOM 1553 O O . VAL A 1 204 ? 3.321 -0.134 2.960 1.00 96.62 204 VAL A O 1
ATOM 1556 N N . PHE A 1 205 ? 3.865 1.180 1.213 1.00 97.19 205 PHE A N 1
ATOM 1557 C CA . PHE A 1 205 ? 3.012 0.533 0.225 1.00 97.19 205 PHE A CA 1
ATOM 1558 C C . PHE A 1 205 ? 3.690 0.536 -1.141 1.00 97.19 205 PHE A C 1
ATOM 1560 O O . PHE A 1 205 ? 4.685 1.239 -1.352 1.00 97.19 205 PHE A O 1
ATOM 1567 N N . GLY A 1 206 ? 3.183 -0.323 -2.016 1.00 94.69 206 GLY A N 1
ATOM 1568 C CA . GLY A 1 206 ? 3.656 -0.531 -3.376 1.00 94.69 206 GLY A CA 1
ATOM 1569 C C . GLY A 1 206 ? 2.869 0.196 -4.453 1.00 94.69 206 GLY A C 1
ATOM 1570 O O . GLY A 1 206 ? 1.758 0.693 -4.165 1.00 94.69 206 GLY A O 1
#

InterPro domains:
  IPR001461 Aspartic peptidase A1 [PTHR13683] (24-206)
  IPR021109 Aspartic peptidase domain superfamily [G3DSA:2.40.70.10] (55-206)
  IPR021109 Aspartic peptidase domain superfamily [SSF50630] (74-206)
  IPR032861 Xylanase inhibitor, N-terminal [PF14543] (81-192)
  IPR033121 Peptidase family A1 domain [PS51767] (81-206)
  IPR034164 Pepsin-like domain [cd05471] (81-190)